Protein AF-A0A4Q2Y8M7-F1 (afdb_monomer)

Structure (mmCIF, N/CA/C/O backbone):
data_AF-A0A4Q2Y8M7-F1
#
_entry.id   AF-A0A4Q2Y8M7-F1
#
loop_
_atom_site.group_PDB
_atom_site.id
_atom_site.type_symbol
_atom_site.label_atom_id
_atom_site.label_alt_id
_atom_site.label_comp_id
_atom_site.label_asym_id
_atom_site.label_entity_id
_atom_site.label_seq_id
_atom_site.pdbx_PDB_ins_code
_atom_site.Cartn_x
_atom_site.Cartn_y
_atom_site.Cartn_z
_atom_site.occupancy
_atom_site.B_iso_or_equiv
_atom_site.auth_seq_id
_atom_site.auth_comp_id
_atom_site.auth_asym_id
_atom_site.auth_atom_id
_atom_site.pdbx_PDB_model_num
ATOM 1 N N . MET A 1 1 ? -56.305 16.462 -6.397 1.00 37.16 1 MET A N 1
ATOM 2 C CA . MET A 1 1 ? -55.083 15.630 -6.354 1.00 37.16 1 MET A CA 1
ATOM 3 C C . MET A 1 1 ? -54.212 16.002 -7.542 1.00 37.16 1 MET A C 1
ATOM 5 O O . MET A 1 1 ? -54.667 15.846 -8.665 1.00 37.16 1 MET A O 1
ATOM 9 N N . LYS A 1 2 ? -53.028 16.576 -7.307 1.00 22.77 2 LYS A N 1
ATOM 10 C CA . LYS A 1 2 ? -52.025 16.856 -8.349 1.00 22.77 2 LYS A CA 1
ATOM 11 C C . LYS A 1 2 ? -50.951 15.761 -8.276 1.00 22.77 2 LYS A C 1
ATOM 13 O O . LYS A 1 2 ? -50.558 15.439 -7.155 1.00 22.77 2 LYS A O 1
ATOM 18 N N . PRO A 1 3 ? -50.496 15.181 -9.398 1.00 27.05 3 PRO A N 1
ATOM 19 C CA . PRO A 1 3 ? -49.432 14.188 -9.365 1.00 27.05 3 PRO A CA 1
ATOM 20 C C . PRO A 1 3 ? -48.106 14.879 -9.025 1.00 27.05 3 PRO A C 1
ATOM 22 O O . PRO A 1 3 ? -47.757 15.898 -9.621 1.00 27.05 3 PRO A O 1
ATOM 25 N N . ILE A 1 4 ? -47.395 14.339 -8.036 1.00 26.88 4 ILE A N 1
ATOM 26 C CA . ILE A 1 4 ? -46.031 14.742 -7.692 1.00 26.88 4 ILE A CA 1
ATOM 27 C C . ILE A 1 4 ? -45.097 13.981 -8.629 1.00 26.88 4 ILE A C 1
ATOM 29 O O . ILE A 1 4 ? -45.030 12.755 -8.599 1.00 26.88 4 ILE A O 1
ATOM 33 N N . LEU A 1 5 ? -44.413 14.730 -9.489 1.00 22.95 5 LEU A N 1
ATOM 34 C CA . LEU A 1 5 ? -43.360 14.240 -10.364 1.00 22.95 5 LEU A CA 1
ATOM 35 C C . LEU A 1 5 ? -42.089 14.062 -9.518 1.00 22.95 5 LEU A C 1
ATOM 37 O O . LEU A 1 5 ? -41.518 15.045 -9.049 1.00 22.95 5 LEU A O 1
ATOM 41 N N . VAL A 1 6 ? -41.665 12.818 -9.292 1.00 26.36 6 VAL A N 1
ATOM 42 C CA . VAL A 1 6 ? -40.373 12.512 -8.664 1.00 26.36 6 VAL A CA 1
ATOM 43 C C . VAL A 1 6 ? -39.315 12.524 -9.762 1.00 26.36 6 VAL A C 1
ATOM 45 O O . VAL A 1 6 ? -39.259 11.622 -10.594 1.00 26.36 6 VAL A O 1
ATOM 48 N N . LEU A 1 7 ? -38.501 13.577 -9.784 1.00 24.00 7 LEU A N 1
ATOM 49 C CA . LEU A 1 7 ? -37.336 13.676 -10.652 1.00 24.00 7 LEU A CA 1
ATOM 50 C C . LEU A 1 7 ? -36.191 12.887 -9.994 1.00 24.00 7 LEU A C 1
ATOM 52 O O . LEU A 1 7 ? -35.558 13.366 -9.055 1.00 24.00 7 LEU A O 1
ATOM 56 N N . LEU A 1 8 ? -35.946 11.660 -10.457 1.00 25.59 8 LEU A N 1
ATOM 57 C CA . LEU A 1 8 ? -34.704 10.943 -10.167 1.00 25.59 8 LEU A CA 1
ATOM 58 C C . LEU A 1 8 ? -33.575 11.648 -10.929 1.00 25.59 8 LEU A C 1
ATOM 60 O O . LEU A 1 8 ? -33.392 11.419 -12.124 1.00 25.59 8 LEU A O 1
ATOM 64 N N . LEU A 1 9 ? -32.825 12.522 -10.251 1.00 27.59 9 LEU A N 1
ATOM 65 C CA . LEU A 1 9 ? -31.502 12.901 -10.738 1.00 27.59 9 LEU A CA 1
ATOM 66 C C . LEU A 1 9 ? -30.615 11.661 -10.633 1.00 27.59 9 LEU A C 1
ATOM 68 O O . LEU A 1 9 ? -30.190 11.273 -9.546 1.00 27.59 9 LEU A O 1
ATOM 72 N N . ALA A 1 10 ? -30.337 11.039 -11.775 1.00 27.08 10 ALA A N 1
ATOM 73 C CA . ALA A 1 10 ? -29.180 10.177 -11.908 1.00 27.08 10 ALA A CA 1
ATOM 74 C C . ALA A 1 10 ? -27.940 11.042 -11.638 1.00 27.08 10 ALA A C 1
ATOM 76 O O . ALA A 1 10 ? -27.518 11.822 -12.492 1.00 27.08 10 ALA A O 1
ATOM 77 N N . CYS A 1 11 ? -27.381 10.944 -10.431 1.00 27.36 11 CYS A N 1
ATOM 78 C CA . CYS A 1 11 ? -26.018 11.385 -10.173 1.00 27.36 11 CYS A CA 1
ATOM 79 C C . CYS A 1 11 ? -25.101 10.508 -11.025 1.00 27.36 11 CYS A C 1
ATOM 81 O O . CYS A 1 11 ? -24.726 9.408 -10.622 1.00 27.36 11 CYS A O 1
ATOM 83 N N . ALA A 1 12 ? -24.765 10.979 -12.223 1.00 27.05 12 ALA A N 1
ATOM 84 C CA . ALA A 1 12 ? -23.593 10.494 -12.918 1.00 27.05 12 ALA A CA 1
ATOM 85 C C . ALA A 1 12 ? -22.392 10.861 -12.039 1.00 27.05 12 ALA A C 1
ATOM 87 O O . ALA A 1 12 ? -22.006 12.027 -11.949 1.00 27.05 12 ALA A O 1
ATOM 88 N N . LEU A 1 13 ? -21.851 9.868 -11.332 1.00 29.98 13 LEU A N 1
ATOM 89 C CA . LEU A 1 13 ? -20.510 9.942 -10.774 1.00 29.98 13 LEU A CA 1
ATOM 90 C C . LEU A 1 13 ? -19.573 10.159 -11.962 1.00 29.98 13 LEU A C 1
ATOM 92 O O . LEU A 1 13 ? -19.244 9.222 -12.685 1.00 29.98 13 LEU A O 1
ATOM 96 N N . VAL A 1 14 ? -19.186 11.410 -12.197 1.00 28.88 14 VAL A N 1
ATOM 97 C CA . VAL A 1 14 ? -18.011 11.710 -13.008 1.00 28.88 14 VAL A CA 1
ATOM 98 C C . VAL A 1 14 ? -16.834 11.227 -12.170 1.00 28.88 14 VAL A C 1
ATOM 100 O O . VAL A 1 14 ? -16.331 11.946 -11.311 1.00 28.88 14 VAL A O 1
ATOM 103 N N . SER A 1 15 ? -16.447 9.963 -12.346 1.00 34.97 15 SER A N 1
ATOM 104 C CA . SER A 1 15 ? -15.113 9.528 -11.954 1.00 34.97 15 SER A CA 1
ATOM 105 C C . SER A 1 15 ? -14.146 10.430 -12.708 1.00 34.97 15 SER A C 1
ATOM 107 O O . SER A 1 15 ? -14.235 10.499 -13.937 1.00 34.97 15 SER A O 1
ATOM 109 N N . ALA A 1 16 ? -13.272 11.143 -11.998 1.00 37.03 16 ALA A N 1
ATOM 110 C CA . ALA A 1 16 ? -12.129 11.779 -12.629 1.00 37.03 16 ALA A CA 1
ATOM 111 C C . ALA A 1 16 ? -11.428 10.691 -13.452 1.00 37.03 16 ALA A C 1
ATOM 113 O O . ALA A 1 16 ? -10.958 9.696 -12.902 1.00 37.03 16 ALA A O 1
ATOM 114 N N . GLN A 1 17 ? -11.500 10.798 -14.778 1.00 38.16 17 GLN A N 1
ATOM 115 C CA . GLN A 1 17 ? -10.760 9.901 -15.646 1.00 38.16 17 GLN A CA 1
ATOM 116 C C . GLN A 1 17 ? -9.298 10.286 -15.466 1.00 38.16 17 GLN A C 1
ATOM 118 O O . GLN A 1 17 ? -8.895 11.371 -15.878 1.00 38.16 17 GLN A O 1
ATOM 123 N N . ASN A 1 18 ? -8.552 9.427 -14.773 1.00 49.09 18 ASN A N 1
ATOM 124 C CA . ASN A 1 18 ? -7.099 9.492 -14.729 1.00 49.09 18 ASN A CA 1
ATOM 125 C C . ASN A 1 18 ? -6.566 9.571 -16.161 1.00 49.09 18 ASN A C 1
ATOM 127 O O . ASN A 1 18 ? -7.125 8.919 -17.048 1.00 49.09 18 ASN A O 1
ATOM 131 N N . ASP A 1 19 ? -5.500 10.342 -16.361 1.00 45.09 19 ASP A N 1
ATOM 132 C CA . ASP A 1 19 ? -4.769 10.384 -17.624 1.00 45.09 19 ASP A CA 1
ATOM 133 C C . ASP A 1 19 ? -4.429 8.943 -18.070 1.00 45.09 19 ASP A C 1
ATOM 135 O O . ASP A 1 19 ? -3.697 8.247 -17.354 1.00 45.09 19 ASP A O 1
ATOM 139 N N . PRO A 1 20 ? -5.011 8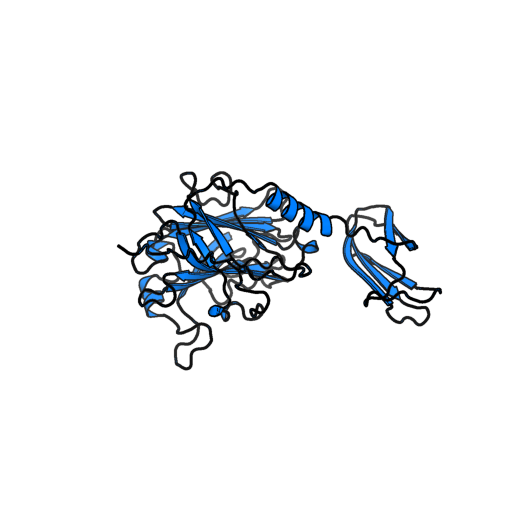.450 -19.183 1.00 46.03 20 PRO A N 1
ATOM 140 C CA . PRO A 1 20 ? -4.826 7.073 -19.632 1.00 46.03 20 PRO A CA 1
ATOM 141 C C . PRO A 1 20 ? -3.382 6.773 -20.047 1.00 46.03 20 PRO A C 1
ATOM 143 O O . PRO A 1 20 ? -3.021 5.598 -20.094 1.00 46.03 20 PRO A O 1
ATOM 146 N N . ASP A 1 21 ? -2.575 7.810 -20.287 1.00 47.38 21 ASP A N 1
ATOM 147 C CA . ASP A 1 21 ? -1.176 7.703 -20.701 1.00 47.38 21 ASP A CA 1
ATOM 148 C C . ASP A 1 21 ? -0.202 7.838 -19.514 1.00 47.38 21 ASP A C 1
ATOM 150 O O . ASP A 1 21 ? 1.017 7.749 -19.677 1.00 47.38 21 ASP A O 1
ATOM 154 N N . SER A 1 22 ? -0.715 8.025 -18.291 1.00 53.78 22 SER A N 1
ATOM 155 C CA . SER A 1 22 ? 0.118 8.122 -17.094 1.00 53.78 22 SER A CA 1
ATOM 156 C C . SER A 1 22 ? 0.768 6.768 -16.763 1.00 53.78 22 SER A C 1
ATOM 158 O O . SER A 1 22 ? 0.056 5.777 -16.575 1.00 53.78 22 SER A O 1
ATOM 160 N N . PRO A 1 23 ? 2.104 6.700 -16.606 1.00 61.81 2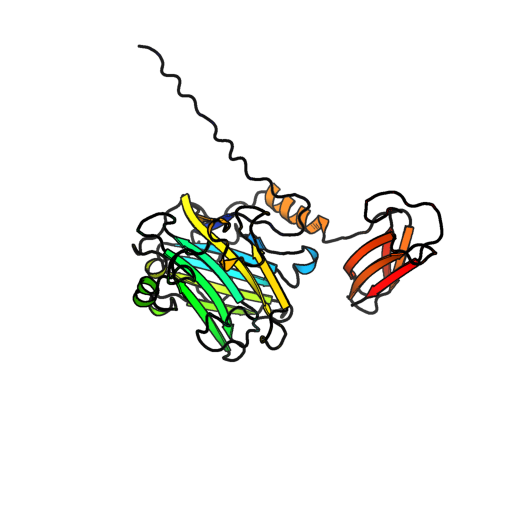3 PRO A N 1
ATOM 161 C CA . PRO A 1 23 ? 2.797 5.442 -16.318 1.00 61.81 23 PRO A CA 1
ATOM 162 C C . PRO A 1 23 ? 2.560 4.927 -14.886 1.00 61.81 23 PRO A C 1
ATOM 164 O O . PRO A 1 23 ? 2.885 3.784 -14.576 1.00 61.81 23 PRO A O 1
ATOM 167 N N . THR A 1 24 ? 1.963 5.728 -13.997 1.00 71.81 24 THR A N 1
ATOM 168 C CA . THR A 1 24 ? 1.662 5.324 -12.615 1.00 71.81 24 THR A CA 1
ATOM 169 C C . THR A 1 24 ? 0.225 4.811 -12.464 1.00 71.81 24 THR A C 1
ATOM 171 O O . THR A 1 24 ? -0.697 5.241 -13.153 1.00 71.81 24 THR A O 1
ATOM 174 N N . SER A 1 25 ? 0.017 3.892 -11.521 1.00 75.25 25 SER A N 1
ATOM 175 C CA . SER A 1 25 ? -1.260 3.216 -11.256 1.00 75.25 25 SER A CA 1
ATOM 1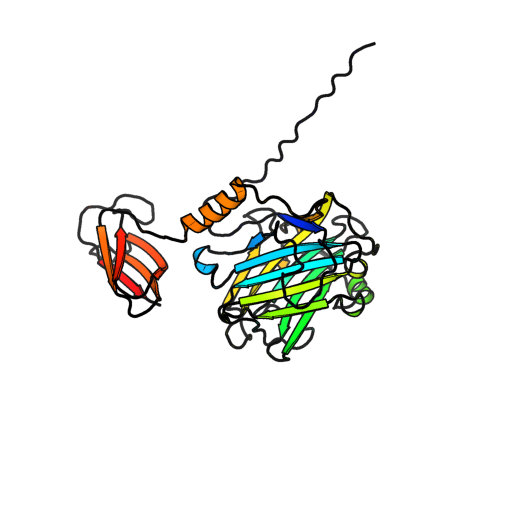76 C C . SER A 1 25 ? -2.452 4.142 -10.948 1.00 75.25 25 SER A C 1
ATOM 178 O O . SER A 1 25 ? -3.588 3.775 -11.256 1.00 75.25 25 SER A O 1
ATOM 180 N N . ASN A 1 26 ? -2.214 5.333 -10.379 1.00 81.56 26 ASN A N 1
ATOM 181 C CA . ASN A 1 26 ? -3.221 6.371 -10.087 1.00 81.56 26 ASN A CA 1
ATOM 182 C C . ASN A 1 26 ? -4.500 5.849 -9.403 1.00 81.56 26 ASN A C 1
ATOM 184 O O . ASN A 1 26 ? -5.615 6.256 -9.742 1.00 81.56 26 ASN A O 1
ATOM 188 N N . ASN A 1 27 ? -4.375 4.936 -8.442 1.00 85.44 27 ASN A N 1
ATOM 189 C CA . ASN A 1 27 ? -5.541 4.471 -7.702 1.00 85.44 27 ASN A CA 1
ATOM 190 C C . ASN A 1 27 ? -6.081 5.621 -6.840 1.00 85.44 27 ASN A C 1
ATOM 192 O O . ASN A 1 27 ? -5.306 6.428 -6.334 1.00 85.44 27 ASN A O 1
ATOM 196 N N . ALA A 1 28 ? -7.400 5.688 -6.656 1.00 88.56 28 ALA A N 1
ATOM 197 C CA . ALA A 1 28 ? -8.059 6.708 -5.825 1.00 88.56 28 ALA A CA 1
ATOM 198 C C . ALA A 1 28 ? -8.975 6.121 -4.747 1.00 88.56 28 ALA A C 1
ATOM 200 O O . ALA A 1 28 ? -9.372 6.804 -3.794 1.00 88.56 28 ALA A O 1
ATOM 201 N N . GLU A 1 29 ? -9.322 4.849 -4.911 1.00 92.19 29 GLU A N 1
ATOM 202 C CA . GLU A 1 29 ? -10.203 4.119 -4.029 1.00 92.19 29 GLU A CA 1
ATOM 203 C C . GLU A 1 29 ? -9.800 2.646 -3.970 1.00 92.19 29 GLU A C 1
ATOM 205 O O . GLU A 1 29 ? -9.496 2.034 -4.994 1.00 92.19 29 GLU A O 1
ATOM 210 N N . ILE A 1 30 ? -9.863 2.074 -2.770 1.00 94.25 30 ILE A N 1
ATOM 211 C CA . ILE A 1 30 ? -9.719 0.641 -2.520 1.00 94.25 30 ILE A CA 1
ATOM 212 C C . ILE A 1 30 ? -10.979 0.104 -1.832 1.00 94.25 30 ILE A C 1
ATOM 214 O O . ILE A 1 30 ? -11.558 0.752 -0.959 1.00 94.25 30 ILE A O 1
ATOM 218 N N . GLN A 1 31 ? -11.415 -1.091 -2.219 1.00 95.50 31 GLN A N 1
ATOM 219 C CA . GLN A 1 31 ? -12.510 -1.788 -1.546 1.00 95.50 31 GLN A CA 1
ATOM 220 C C . GLN A 1 31 ? -11.969 -2.581 -0.353 1.00 95.50 31 GLN A C 1
ATOM 222 O O . GLN A 1 31 ? -10.944 -3.250 -0.458 1.00 95.50 31 GLN A O 1
ATOM 227 N N . VAL A 1 32 ? -12.678 -2.519 0.772 1.00 98.31 32 VAL A N 1
ATOM 228 C CA . VAL A 1 32 ? -12.414 -3.312 1.975 1.00 98.31 32 VAL A CA 1
ATOM 229 C C . VAL A 1 32 ? -13.452 -4.425 2.028 1.00 98.31 32 VAL A C 1
ATOM 231 O O . VAL A 1 32 ? -14.626 -4.175 2.310 1.00 98.31 32 VAL A O 1
ATOM 234 N N . LEU A 1 33 ? -13.049 -5.649 1.702 1.00 97.56 33 LEU A N 1
ATOM 235 C CA . LEU A 1 33 ? -13.968 -6.780 1.543 1.00 97.56 33 LEU A CA 1
ATOM 236 C C . LEU A 1 33 ? -14.316 -7.435 2.887 1.00 97.56 33 LEU A C 1
ATOM 238 O O . LEU A 1 33 ? -13.490 -7.440 3.792 1.00 97.56 33 LEU A O 1
ATOM 242 N N . PRO A 1 34 ? -15.519 -7.994 3.080 1.00 98.31 34 PRO A N 1
ATOM 243 C CA . PRO A 1 34 ? -15.782 -8.787 4.276 1.00 98.31 34 PRO A CA 1
ATOM 244 C C . PRO A 1 34 ? -14.861 -10.014 4.296 1.00 98.31 34 PRO A C 1
ATOM 246 O O . PRO A 1 34 ? -14.770 -10.726 3.296 1.00 98.31 34 PRO A O 1
ATOM 249 N N . ALA A 1 35 ? -14.203 -10.277 5.426 1.00 97.88 35 ALA A N 1
ATOM 250 C CA . ALA A 1 35 ? -13.356 -11.457 5.569 1.00 97.88 35 ALA A CA 1
ATOM 251 C C . ALA A 1 35 ? -14.184 -12.739 5.322 1.00 97.88 35 ALA A C 1
ATOM 253 O O . ALA A 1 35 ? -15.254 -12.896 5.925 1.00 97.88 35 ALA A O 1
ATOM 254 N N . PRO A 1 36 ? -13.722 -13.674 4.468 1.00 95.00 36 PRO A N 1
ATOM 255 C CA . PRO A 1 36 ? -14.487 -14.877 4.123 1.00 95.00 36 PRO A CA 1
ATOM 256 C C . PRO A 1 36 ? -14.566 -15.882 5.285 1.00 95.00 36 PRO A C 1
ATOM 258 O O . PRO A 1 36 ? -15.397 -16.792 5.275 1.00 95.00 36 PRO A O 1
ATOM 261 N N . GLY A 1 37 ? -13.715 -15.714 6.299 1.00 96.56 37 GLY A N 1
ATOM 262 C CA . GLY A 1 37 ? -13.630 -16.553 7.484 1.00 96.56 37 GLY A CA 1
ATOM 263 C C . GLY A 1 37 ? -12.672 -15.968 8.520 1.00 96.56 37 GLY A C 1
ATOM 264 O O . GLY A 1 37 ? -12.428 -14.764 8.559 1.00 96.56 37 GLY A O 1
ATOM 265 N N . ALA A 1 38 ? -12.141 -16.828 9.390 1.00 96.75 38 ALA A N 1
ATOM 266 C CA . ALA A 1 38 ? -11.104 -16.421 10.330 1.00 96.75 38 ALA A CA 1
ATOM 267 C C . ALA A 1 38 ? -9.794 -16.146 9.582 1.00 96.75 38 ALA A C 1
ATOM 269 O O . ALA A 1 38 ? -9.316 -17.027 8.876 1.00 96.75 38 ALA A O 1
ATOM 270 N N . VAL A 1 39 ? -9.227 -14.959 9.798 1.00 97.69 39 VAL A N 1
ATOM 271 C CA . VAL A 1 39 ? -7.946 -14.547 9.214 1.00 97.69 39 VAL A CA 1
ATOM 272 C C . VAL A 1 39 ? -6.817 -14.775 10.219 1.00 97.69 39 VAL A C 1
ATOM 274 O O . VAL A 1 39 ? -6.928 -14.383 11.392 1.00 97.69 39 VAL A O 1
ATOM 277 N N . ILE A 1 40 ? -5.740 -15.412 9.777 1.00 98.00 40 ILE A N 1
ATOM 278 C CA . ILE A 1 40 ? -4.551 -15.733 10.560 1.00 98.00 40 ILE A CA 1
ATOM 279 C C . ILE A 1 40 ? -3.410 -14.845 10.077 1.00 98.00 40 ILE A C 1
ATOM 281 O O . ILE A 1 40 ? -2.930 -15.012 8.974 1.00 98.00 40 ILE A O 1
ATOM 285 N N . ILE A 1 41 ? -2.922 -13.961 10.952 1.00 98.62 41 ILE A N 1
ATOM 286 C CA . ILE A 1 41 ? -1.807 -13.063 10.623 1.00 98.62 41 ILE A CA 1
ATOM 287 C C . ILE A 1 41 ? -0.487 -13.838 10.639 1.00 98.62 41 ILE A C 1
ATOM 289 O O . ILE A 1 41 ? 0.171 -13.917 11.683 1.00 98.62 41 ILE A O 1
ATOM 293 N N . ASP A 1 42 ? -0.140 -14.444 9.509 1.00 98.19 42 ASP A N 1
ATOM 294 C CA . ASP A 1 42 ? 1.076 -15.234 9.296 1.00 98.19 42 ASP A CA 1
ATOM 295 C C . ASP A 1 42 ? 1.842 -14.858 8.013 1.00 98.19 42 ASP A C 1
ATOM 297 O O . ASP A 1 42 ? 2.878 -15.459 7.711 1.00 98.19 42 ASP A O 1
ATOM 301 N N . GLY A 1 43 ? 1.386 -13.821 7.305 1.00 96.56 43 GLY A N 1
ATOM 302 C CA . GLY A 1 43 ? 1.992 -13.332 6.074 1.00 96.56 43 GLY A CA 1
ATOM 303 C C . GLY A 1 43 ? 1.566 -14.125 4.841 1.00 96.56 43 GLY A C 1
ATOM 304 O O . GLY A 1 43 ? 2.221 -14.015 3.808 1.00 96.56 43 GLY A O 1
ATOM 305 N N . LYS A 1 44 ? 0.514 -14.943 4.915 1.00 95.12 44 LYS A N 1
ATOM 306 C CA . LYS A 1 44 ? -0.017 -15.680 3.762 1.00 95.12 44 LYS A CA 1
ATOM 307 C C . LYS A 1 44 ? -1.346 -15.096 3.315 1.00 95.12 44 LYS A C 1
ATOM 309 O O . LYS A 1 44 ? -2.022 -14.382 4.034 1.00 95.12 44 LYS A O 1
ATOM 314 N N . GLU A 1 45 ? -1.709 -15.428 2.085 1.00 91.69 45 GLU A N 1
ATOM 315 C CA . GLU A 1 45 ? -2.933 -14.946 1.439 1.00 91.69 45 GLU A CA 1
ATOM 316 C C . GLU A 1 45 ? -4.013 -16.033 1.306 1.00 91.69 45 GLU A C 1
ATOM 318 O O . GLU A 1 45 ? -5.055 -15.815 0.702 1.00 91.69 45 GLU A O 1
ATOM 323 N N . SER A 1 46 ? -3.784 -17.237 1.843 1.00 92.12 46 SER A N 1
ATOM 324 C CA . SER A 1 46 ? -4.656 -18.402 1.606 1.00 92.12 46 SER A CA 1
ATOM 325 C C . SER A 1 46 ? -6.068 -18.283 2.191 1.00 92.12 46 SER A C 1
ATOM 327 O O . SER A 1 46 ? -6.976 -18.991 1.762 1.00 92.12 46 SER A O 1
ATOM 329 N N . ASP A 1 47 ? -6.244 -17.430 3.192 1.00 95.25 47 ASP A N 1
ATOM 330 C CA . ASP A 1 47 ? -7.504 -17.100 3.862 1.00 95.25 47 ASP A CA 1
ATOM 331 C C . ASP A 1 47 ? -8.075 -15.743 3.411 1.00 95.25 47 ASP A C 1
ATOM 333 O O . ASP A 1 47 ? -9.092 -15.286 3.944 1.00 95.25 47 ASP A O 1
ATOM 337 N N . TRP A 1 48 ? -7.457 -15.121 2.402 1.00 95.06 48 TRP A N 1
ATOM 338 C CA . TRP A 1 48 ? -7.880 -13.847 1.843 1.00 95.06 48 TRP A CA 1
ATOM 339 C C . TRP A 1 48 ? -8.860 -14.004 0.688 1.00 95.06 48 TRP A C 1
ATOM 341 O O . TRP A 1 48 ? -8.768 -14.895 -0.155 1.00 95.06 48 TRP A O 1
ATOM 351 N N . ASP A 1 49 ? -9.776 -13.047 0.612 1.00 89.50 49 ASP A N 1
ATOM 352 C CA . ASP A 1 49 ? -10.527 -12.765 -0.598 1.00 89.50 49 ASP A CA 1
ATOM 353 C C . ASP A 1 49 ? -9.776 -11.712 -1.425 1.00 89.50 49 ASP A C 1
ATOM 355 O O . ASP A 1 49 ? -9.775 -10.525 -1.101 1.00 89.50 49 ASP A O 1
ATOM 359 N N . LEU A 1 50 ? -9.130 -12.159 -2.503 1.00 87.88 50 LEU A N 1
ATOM 360 C CA . LEU A 1 50 ? -8.332 -11.312 -3.399 1.00 87.88 50 LEU A CA 1
ATOM 361 C C . LEU A 1 50 ? -9.145 -10.755 -4.580 1.00 87.88 50 LEU A C 1
ATOM 363 O O . LEU A 1 50 ? -8.589 -10.296 -5.576 1.00 87.88 50 LEU A O 1
ATOM 367 N N . SER A 1 51 ? -10.479 -10.810 -4.510 1.00 83.00 51 SER A N 1
ATOM 368 C CA . SER A 1 51 ? -11.348 -10.343 -5.598 1.00 83.00 51 SER A CA 1
ATOM 369 C C . SER A 1 51 ? -11.363 -8.824 -5.798 1.00 83.00 51 SER A C 1
ATOM 371 O O . SER A 1 51 ? -11.844 -8.344 -6.827 1.00 83.00 51 SER A O 1
ATOM 373 N N . ALA A 1 52 ? -10.821 -8.061 -4.848 1.00 83.38 52 ALA A N 1
ATOM 374 C CA . ALA A 1 52 ? -10.581 -6.635 -4.991 1.00 83.38 52 ALA A CA 1
ATOM 375 C C . ALA A 1 52 ? -9.304 -6.219 -4.269 1.00 83.38 52 ALA A C 1
ATOM 377 O O . ALA A 1 52 ? -9.039 -6.629 -3.145 1.00 83.38 52 ALA A O 1
ATOM 378 N N . GLY A 1 53 ? -8.560 -5.331 -4.907 1.00 88.06 53 GLY A N 1
ATOM 379 C CA . GLY A 1 53 ? -7.337 -4.748 -4.390 1.00 88.06 53 GLY A CA 1
ATOM 380 C C . GLY A 1 53 ? -6.872 -3.658 -5.341 1.00 88.06 53 GLY A C 1
ATOM 381 O O . GLY A 1 53 ? -7.464 -3.455 -6.407 1.00 88.06 53 GLY A O 1
ATOM 382 N N . ILE A 1 54 ? -5.819 -2.955 -4.952 1.00 88.44 54 ILE A N 1
ATOM 383 C CA . ILE A 1 54 ? -5.138 -2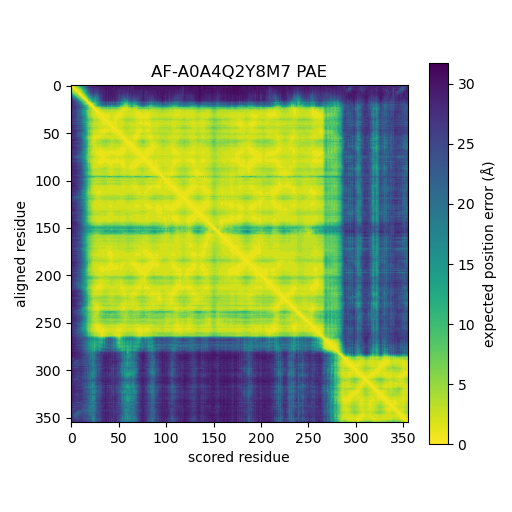.012 -5.835 1.00 88.44 54 ILE A CA 1
ATOM 384 C C . ILE A 1 54 ? -3.724 -2.506 -6.089 1.00 88.44 54 ILE A C 1
ATOM 386 O O . ILE A 1 54 ? -3.027 -2.946 -5.172 1.00 88.44 54 ILE A O 1
ATOM 390 N N . TRP A 1 55 ? -3.304 -2.419 -7.344 1.00 86.81 55 TRP A N 1
ATOM 391 C CA . TRP A 1 55 ? -1.921 -2.643 -7.721 1.00 86.81 55 TRP A CA 1
ATOM 392 C C . TRP A 1 55 ? -1.242 -1.296 -7.913 1.00 86.81 55 TRP A C 1
ATOM 394 O O . TRP A 1 55 ? -1.671 -0.499 -8.750 1.00 86.81 55 TRP A O 1
ATOM 404 N N . SER A 1 56 ? -0.216 -1.044 -7.111 1.00 89.00 56 SER A N 1
ATOM 405 C CA . SER A 1 56 ? 0.485 0.228 -7.038 1.00 89.00 56 SER A CA 1
ATOM 406 C C . SER A 1 56 ? 1.870 0.132 -7.661 1.00 89.00 56 SER A C 1
ATOM 408 O O . SER A 1 56 ? 2.667 -0.729 -7.282 1.00 89.00 56 SER A O 1
ATOM 410 N N . TYR A 1 57 ? 2.156 1.033 -8.599 1.00 84.50 57 TYR A N 1
ATOM 411 C CA . TYR A 1 57 ? 3.445 1.155 -9.281 1.00 84.50 57 TYR A CA 1
ATOM 412 C C . TYR A 1 57 ? 3.642 2.580 -9.823 1.00 84.50 57 TYR A C 1
ATOM 414 O O . TYR A 1 57 ? 2.681 3.290 -10.142 1.00 84.50 57 TYR A O 1
ATOM 422 N N . ASN A 1 58 ? 4.900 3.013 -9.920 1.00 76.19 58 ASN A N 1
ATOM 423 C CA . ASN A 1 58 ? 5.259 4.277 -10.578 1.00 76.19 58 ASN A CA 1
ATOM 424 C C . ASN A 1 58 ? 5.445 4.110 -12.088 1.00 76.19 58 ASN A C 1
ATOM 426 O O . ASN A 1 58 ? 5.199 5.050 -12.836 1.00 76.19 58 ASN A O 1
ATOM 430 N N . ASP A 1 59 ? 5.906 2.927 -12.489 1.00 71.56 59 ASP A N 1
ATOM 431 C CA . ASP A 1 59 ? 6.264 2.577 -13.854 1.00 71.56 59 ASP A CA 1
ATOM 432 C C . ASP A 1 59 ? 5.920 1.091 -14.083 1.00 71.56 59 ASP A C 1
ATOM 434 O O . ASP A 1 59 ? 6.312 0.251 -13.260 1.00 71.56 59 ASP A O 1
ATOM 438 N N . PRO A 1 60 ? 5.193 0.730 -15.156 1.00 67.12 60 PRO A N 1
ATOM 439 C CA . PRO A 1 60 ? 4.818 -0.650 -15.442 1.00 67.12 60 PRO A CA 1
ATOM 440 C C . PRO A 1 60 ? 6.023 -1.569 -15.690 1.00 67.12 60 PRO A C 1
ATOM 442 O O . PRO A 1 60 ? 5.941 -2.767 -15.424 1.00 67.12 60 PRO A O 1
ATOM 445 N N . THR A 1 61 ? 7.152 -1.039 -16.166 1.00 67.25 61 THR A N 1
ATOM 446 C CA . THR A 1 61 ? 8.385 -1.812 -16.405 1.00 67.25 61 THR A CA 1
ATOM 447 C C . THR A 1 61 ? 9.014 -2.308 -15.109 1.00 67.25 61 THR A C 1
ATOM 449 O O . THR A 1 61 ? 9.645 -3.366 -15.067 1.00 67.25 61 THR A O 1
ATOM 452 N N . LEU A 1 62 ? 8.781 -1.580 -14.017 1.00 77.69 62 LEU A N 1
ATOM 453 C CA . LEU A 1 62 ? 9.337 -1.880 -12.710 1.00 77.69 62 LEU A CA 1
ATOM 454 C C . LEU A 1 62 ? 8.471 -2.846 -11.914 1.00 77.69 62 LEU A C 1
ATOM 456 O O . LEU A 1 62 ? 8.882 -3.256 -10.838 1.00 77.69 62 LEU A O 1
ATOM 460 N N . VAL A 1 63 ? 7.300 -3.266 -12.396 1.00 77.50 63 VAL A N 1
ATOM 461 C CA . VAL A 1 63 ? 6.328 -3.963 -11.540 1.00 77.50 63 VAL A CA 1
ATOM 462 C C . VAL A 1 63 ? 6.804 -5.303 -10.978 1.00 77.50 63 VAL A C 1
ATOM 464 O O . VAL A 1 63 ? 6.323 -5.734 -9.935 1.00 77.50 63 VAL A O 1
ATOM 467 N N . LYS A 1 64 ? 7.772 -5.952 -11.633 1.00 80.56 64 LYS A N 1
ATOM 468 C CA . LYS A 1 64 ? 8.408 -7.181 -11.130 1.00 80.56 64 LYS A CA 1
ATOM 469 C C . LYS A 1 64 ? 9.470 -6.928 -10.050 1.00 80.56 64 LYS A C 1
ATOM 471 O O . LYS A 1 64 ? 9.917 -7.884 -9.430 1.00 80.56 64 LYS A O 1
ATOM 476 N N . LYS A 1 65 ? 9.890 -5.675 -9.854 1.00 86.00 65 LYS A N 1
ATOM 477 C CA . LYS A 1 65 ? 10.955 -5.254 -8.926 1.00 86.00 65 LYS A CA 1
ATOM 478 C C . LYS A 1 65 ? 10.454 -4.280 -7.850 1.00 86.00 65 LYS A C 1
ATOM 480 O O . LYS A 1 65 ? 10.952 -4.307 -6.738 1.00 86.00 65 LYS A O 1
ATOM 485 N N . HIS A 1 66 ? 9.501 -3.414 -8.184 1.00 88.56 66 HIS A N 1
ATOM 486 C CA . HIS A 1 66 ? 9.011 -2.319 -7.350 1.00 88.56 66 HIS A CA 1
ATOM 487 C C . HIS A 1 66 ? 7.510 -2.107 -7.573 1.00 88.56 66 HIS A C 1
ATOM 489 O O . HIS A 1 66 ? 7.071 -1.130 -8.186 1.00 88.56 66 HIS A O 1
ATOM 495 N N . SER A 1 67 ? 6.701 -3.050 -7.092 1.00 91.19 67 SER A N 1
ATOM 496 C CA . SER A 1 67 ? 5.252 -2.857 -7.013 1.00 91.19 67 SER A CA 1
ATOM 497 C C . SER A 1 67 ? 4.670 -3.423 -5.732 1.00 91.19 67 SER A C 1
ATOM 499 O O . SER A 1 67 ? 5.266 -4.283 -5.082 1.00 91.19 67 SER A O 1
ATOM 501 N N . LEU A 1 68 ? 3.488 -2.918 -5.386 1.00 95.50 68 LEU A N 1
ATOM 502 C CA . LEU A 1 68 ? 2.743 -3.331 -4.210 1.00 95.50 68 LEU A CA 1
ATOM 503 C C . LEU A 1 68 ? 1.312 -3.703 -4.594 1.00 95.50 68 LEU A C 1
ATOM 505 O O . LEU A 1 68 ? 0.560 -2.871 -5.099 1.00 95.50 68 LEU A O 1
ATOM 509 N N . TRP A 1 69 ? 0.919 -4.939 -4.313 1.00 93.75 69 TRP A N 1
ATOM 510 C CA . TRP A 1 69 ? -0.478 -5.363 -4.323 1.00 93.75 69 TRP A CA 1
ATOM 511 C C . TRP A 1 69 ? -1.096 -5.180 -2.946 1.00 93.75 69 TRP A C 1
ATOM 513 O O . TRP A 1 69 ? -0.753 -5.912 -2.023 1.00 93.75 69 TRP A O 1
ATOM 523 N N . THR A 1 70 ? -2.017 -4.227 -2.809 1.00 97.69 70 THR A N 1
ATOM 524 C CA . THR A 1 70 ? -2.704 -3.970 -1.537 1.00 97.69 70 THR A CA 1
ATOM 525 C C . THR A 1 70 ? -4.126 -4.503 -1.564 1.00 97.69 70 THR A C 1
ATOM 527 O O . THR A 1 70 ? -4.919 -4.129 -2.431 1.00 97.69 70 THR A O 1
ATOM 530 N N . HIS A 1 71 ? -4.460 -5.312 -0.565 1.00 97.50 71 HIS A N 1
ATOM 531 C CA . HIS A 1 71 ? -5.810 -5.798 -0.300 1.00 97.50 71 HIS A CA 1
ATOM 532 C C . HIS A 1 71 ? -6.215 -5.415 1.120 1.00 97.50 71 HIS A C 1
ATOM 534 O O . HIS A 1 71 ? -5.388 -5.386 2.035 1.00 97.50 71 HIS A O 1
ATOM 540 N N . LEU A 1 72 ? -7.503 -5.132 1.305 1.00 98.75 72 LEU A N 1
ATOM 541 C CA . LEU A 1 72 ? -8.077 -4.838 2.610 1.00 98.75 72 LEU A CA 1
ATOM 542 C C . LEU A 1 72 ? -9.286 -5.738 2.839 1.00 98.75 72 LEU A C 1
ATOM 544 O O . LEU A 1 72 ? -10.151 -5.851 1.969 1.00 98.75 72 LEU A O 1
ATOM 548 N N . MET A 1 73 ? -9.377 -6.323 4.031 1.00 98.75 73 MET A N 1
ATOM 549 C CA . MET A 1 73 ? -10.594 -6.989 4.493 1.00 98.75 73 MET A CA 1
ATOM 550 C C . MET A 1 73 ? -11.087 -6.391 5.808 1.00 98.75 73 MET A C 1
ATOM 552 O O . MET A 1 73 ? -10.352 -5.687 6.496 1.00 98.75 73 MET A O 1
ATOM 556 N N . TRP A 1 74 ? -12.329 -6.667 6.184 1.00 98.62 74 TRP A N 1
ATOM 557 C CA . TRP A 1 74 ? -12.889 -6.257 7.465 1.00 98.62 74 TRP A CA 1
ATOM 558 C C . TRP A 1 74 ? -13.784 -7.332 8.072 1.00 98.62 74 TRP A C 1
ATOM 560 O O . TRP A 1 74 ? -14.393 -8.145 7.375 1.00 98.62 74 TRP A O 1
ATOM 570 N N . ASP A 1 75 ? -13.886 -7.302 9.395 1.00 98.00 75 ASP A N 1
ATOM 571 C CA . ASP A 1 75 ? -14.885 -8.039 10.158 1.00 98.00 75 ASP A CA 1
ATOM 572 C C . ASP A 1 75 ? -15.361 -7.206 11.366 1.00 98.00 75 ASP A C 1
ATOM 574 O O . ASP A 1 75 ? -15.087 -6.007 11.492 1.00 98.00 75 ASP A O 1
ATOM 578 N N . ALA A 1 76 ? -16.085 -7.837 12.292 1.00 97.00 76 ALA A N 1
ATOM 579 C CA . ALA A 1 76 ? -16.552 -7.179 13.512 1.00 97.00 76 ALA A CA 1
ATOM 580 C C . ALA A 1 76 ? -15.419 -6.741 14.467 1.00 97.00 76 ALA A C 1
ATOM 582 O O . ALA A 1 76 ? -15.675 -5.967 15.390 1.00 97.00 76 ALA A O 1
ATOM 583 N N . LYS A 1 77 ? -14.187 -7.237 14.292 1.00 97.69 77 LYS A N 1
ATOM 584 C CA . LYS A 1 77 ? -13.038 -6.981 15.171 1.00 97.69 77 LYS A CA 1
ATOM 585 C C . LYS A 1 77 ? -12.131 -5.881 14.632 1.00 97.69 77 LYS A C 1
ATOM 587 O O . LYS A 1 77 ? -11.593 -5.113 15.432 1.00 97.69 77 LYS A O 1
ATOM 592 N N . GLY A 1 78 ? -11.945 -5.797 13.317 1.00 98.44 78 GLY A N 1
ATOM 593 C CA . GLY A 1 78 ? -11.062 -4.791 12.737 1.00 98.44 78 GLY A CA 1
ATOM 594 C C . GLY A 1 78 ? -10.950 -4.828 11.221 1.00 98.44 78 GLY A C 1
ATOM 595 O O . GLY A 1 78 ? -11.782 -5.408 10.523 1.00 98.44 78 GLY A O 1
ATOM 596 N N . ILE A 1 79 ? -9.886 -4.188 10.747 1.00 98.75 79 ILE A N 1
ATOM 597 C CA . ILE A 1 79 ? -9.437 -4.193 9.357 1.00 98.75 79 ILE A CA 1
ATOM 598 C C . ILE A 1 79 ? -8.216 -5.104 9.253 1.00 98.75 79 ILE A C 1
ATOM 600 O O . ILE A 1 79 ? -7.330 -5.073 10.106 1.00 98.75 79 ILE A O 1
ATOM 604 N N . TYR A 1 80 ? -8.160 -5.888 8.192 1.00 98.88 80 TYR A N 1
ATOM 605 C CA . TYR A 1 80 ? -7.007 -6.673 7.786 1.00 98.88 80 TYR A CA 1
ATOM 606 C C . TYR A 1 80 ? -6.346 -5.982 6.604 1.00 98.88 80 TYR A C 1
ATOM 608 O O . TYR A 1 80 ? -7.040 -5.482 5.716 1.00 98.88 80 TYR A O 1
ATOM 616 N N . VAL A 1 81 ? -5.018 -5.978 6.577 1.00 98.88 81 VAL A N 1
ATOM 617 C CA . VAL A 1 81 ? -4.223 -5.380 5.502 1.00 98.88 81 VAL A CA 1
ATOM 618 C C . VAL A 1 81 ? -3.230 -6.400 4.977 1.00 98.88 81 VAL A C 1
ATOM 620 O O . VAL A 1 81 ? -2.479 -6.960 5.767 1.00 98.88 81 VAL A O 1
ATOM 623 N N . LEU A 1 82 ? -3.218 -6.608 3.664 1.00 98.75 82 LEU A N 1
ATOM 624 C CA . LEU A 1 82 ? -2.241 -7.439 2.968 1.00 98.75 82 LEU A CA 1
ATOM 625 C C . LEU A 1 82 ? -1.538 -6.592 1.915 1.00 98.75 82 LEU A C 1
ATOM 627 O O . LEU A 1 82 ? -2.191 -5.912 1.123 1.00 98.75 82 LEU A O 1
ATOM 631 N N . GLY A 1 83 ? -0.212 -6.651 1.912 1.00 98.00 83 GLY A N 1
ATOM 632 C CA . GLY A 1 83 ? 0.662 -6.036 0.927 1.00 98.00 83 GLY A CA 1
ATOM 633 C C . GLY A 1 83 ? 1.597 -7.075 0.318 1.00 98.00 83 GLY A C 1
ATOM 634 O O . GLY A 1 83 ? 2.496 -7.548 1.006 1.00 98.00 83 GLY A O 1
ATOM 635 N N . GLY A 1 84 ? 1.413 -7.409 -0.957 1.00 97.44 84 GLY A N 1
ATOM 636 C CA . GLY A 1 84 ? 2.353 -8.225 -1.728 1.00 97.44 84 GLY A CA 1
ATOM 637 C C . GLY A 1 84 ? 3.399 -7.342 -2.403 1.00 97.44 84 GLY A C 1
ATOM 638 O O . GLY A 1 84 ? 3.071 -6.623 -3.348 1.00 97.44 84 GLY A O 1
ATOM 639 N N . TYR A 1 85 ? 4.634 -7.378 -1.908 1.00 97.00 85 TYR A N 1
ATOM 640 C CA . TYR A 1 85 ? 5.772 -6.622 -2.427 1.00 97.00 85 TYR A CA 1
ATOM 641 C C . TYR A 1 85 ? 6.522 -7.442 -3.468 1.00 97.00 85 TYR A C 1
ATOM 643 O O . TYR A 1 85 ? 7.097 -8.475 -3.135 1.00 97.00 85 TYR A O 1
ATOM 651 N N . ALA A 1 86 ? 6.589 -6.940 -4.701 1.00 93.56 86 ALA A N 1
ATOM 652 C CA . ALA A 1 86 ? 7.656 -7.328 -5.615 1.00 93.56 86 ALA A CA 1
ATOM 653 C C . ALA A 1 86 ? 8.908 -6.540 -5.223 1.00 93.56 86 ALA A C 1
ATOM 655 O O . ALA A 1 86 ? 8.846 -5.309 -5.173 1.00 93.56 86 ALA A O 1
ATOM 656 N N . ASP A 1 87 ? 9.997 -7.236 -4.897 1.00 95.75 87 ASP A N 1
ATOM 657 C CA . ASP A 1 87 ? 11.186 -6.634 -4.287 1.00 95.75 87 ASP A CA 1
ATOM 658 C C . ASP A 1 87 ? 12.457 -7.449 -4.597 1.00 95.75 87 ASP A C 1
ATOM 660 O O . ASP A 1 87 ? 12.506 -8.635 -4.261 1.00 95.75 87 ASP A O 1
ATOM 664 N N . PRO A 1 88 ? 13.500 -6.862 -5.220 1.00 91.12 88 PRO A N 1
ATOM 665 C CA . PRO A 1 88 ? 14.768 -7.549 -5.468 1.00 91.12 88 PRO A CA 1
ATOM 666 C C . PRO A 1 88 ? 15.600 -7.804 -4.199 1.00 91.12 88 PRO A C 1
ATOM 668 O O . PRO A 1 88 ? 16.504 -8.639 -4.220 1.00 91.12 88 PRO A O 1
ATOM 671 N N . SER A 1 89 ? 15.338 -7.086 -3.107 1.00 93.75 89 SER A N 1
ATOM 672 C CA . SER A 1 89 ? 16.040 -7.200 -1.829 1.00 93.75 89 SER A CA 1
ATOM 673 C C . SER A 1 89 ? 15.044 -7.254 -0.667 1.00 93.75 89 SER A C 1
ATOM 675 O O . SER A 1 89 ? 15.033 -6.347 0.158 1.00 93.75 89 SER A O 1
ATOM 677 N N . PRO A 1 90 ? 14.240 -8.327 -0.564 1.00 96.81 90 PRO A N 1
ATOM 678 C CA . PRO A 1 90 ? 13.075 -8.359 0.308 1.00 96.81 90 PRO A CA 1
ATOM 679 C C . PRO A 1 90 ? 13.406 -8.234 1.799 1.00 96.81 90 PRO A C 1
ATOM 681 O O . PRO A 1 90 ? 14.349 -8.849 2.318 1.00 96.81 90 PRO A O 1
ATOM 684 N N . MET A 1 91 ? 12.529 -7.519 2.506 1.00 97.06 91 MET A N 1
ATOM 685 C CA . MET A 1 91 ? 12.467 -7.399 3.967 1.00 97.06 91 MET A CA 1
ATOM 686 C C . MET A 1 91 ? 13.721 -6.768 4.602 1.00 97.06 91 MET A C 1
ATOM 688 O O . MET A 1 91 ? 14.164 -7.163 5.692 1.00 97.06 91 MET A O 1
ATOM 692 N N . LYS A 1 92 ? 14.304 -5.776 3.927 1.00 97.56 92 LYS A N 1
ATOM 693 C CA . LYS A 1 92 ? 15.466 -4.995 4.352 1.00 97.56 92 LYS A CA 1
ATOM 694 C C . LYS A 1 92 ? 15.063 -3.642 4.916 1.00 97.56 92 LYS A C 1
ATOM 696 O O . LYS A 1 92 ? 14.768 -2.698 4.196 1.00 97.56 92 LYS A O 1
ATOM 701 N N . ASN A 1 93 ? 15.163 -3.522 6.238 1.00 98.38 93 ASN A N 1
ATOM 702 C CA . ASN A 1 93 ? 15.074 -2.245 6.935 1.00 98.38 93 ASN A CA 1
ATOM 703 C C . ASN A 1 93 ? 15.902 -2.279 8.223 1.00 98.38 93 ASN A C 1
ATOM 705 O O . ASN A 1 93 ? 15.581 -2.991 9.173 1.00 98.38 93 ASN A O 1
ATOM 709 N N . ALA A 1 94 ? 16.985 -1.509 8.270 1.00 97.69 94 ALA A N 1
ATOM 710 C CA . ALA A 1 94 ? 17.937 -1.526 9.374 1.00 97.69 94 ALA A CA 1
ATOM 711 C C . ALA A 1 94 ? 17.421 -0.804 10.631 1.00 97.69 94 ALA A C 1
ATOM 713 O O . ALA A 1 94 ? 18.080 -0.869 11.676 1.00 97.69 94 ALA A O 1
ATOM 714 N N . THR A 1 95 ? 16.268 -0.127 10.551 1.00 97.69 95 THR A N 1
ATOM 715 C CA . THR A 1 95 ? 15.652 0.578 11.683 1.00 97.69 95 THR A CA 1
ATOM 716 C C . THR A 1 95 ? 15.416 -0.374 12.848 1.00 97.69 95 THR A C 1
ATOM 718 O O . THR A 1 95 ? 14.927 -1.487 12.667 1.00 97.69 95 THR A O 1
ATOM 721 N N . ARG A 1 96 ? 15.751 0.077 14.057 1.00 95.06 96 ARG A N 1
ATOM 722 C CA . ARG A 1 96 ? 15.577 -0.678 15.302 1.00 95.06 96 ARG A CA 1
ATOM 723 C C . ARG A 1 96 ? 14.422 -0.120 16.118 1.00 95.06 96 ARG A C 1
ATOM 725 O O . ARG A 1 96 ? 14.257 1.098 16.212 1.00 95.06 96 ARG A O 1
ATOM 732 N N . GLY A 1 97 ? 13.671 -1.002 16.764 1.00 90.56 97 GLY A N 1
ATOM 733 C CA . GLY A 1 97 ? 12.590 -0.641 17.666 1.00 90.56 97 GLY A CA 1
ATOM 734 C C . GLY A 1 97 ? 11.488 0.192 17.009 1.00 90.56 97 GLY A C 1
ATOM 735 O O . GLY A 1 97 ? 11.217 0.117 15.815 1.00 90.56 97 GLY A O 1
ATOM 736 N N . LYS A 1 98 ? 10.812 1.002 17.826 1.00 91.12 98 LYS A N 1
ATOM 737 C CA . LYS A 1 98 ? 9.613 1.762 17.437 1.00 91.12 98 LYS A CA 1
ATOM 738 C C . LYS A 1 98 ? 9.954 3.178 16.944 1.00 91.12 98 LYS A C 1
ATOM 740 O O . LYS A 1 98 ? 9.276 4.135 17.315 1.00 91.12 98 LYS A O 1
ATOM 745 N N . ASP A 1 99 ? 11.019 3.325 16.153 1.00 94.62 99 ASP A N 1
ATOM 746 C CA . ASP A 1 99 ? 11.456 4.632 15.645 1.00 94.62 99 ASP A CA 1
ATOM 747 C C . ASP A 1 99 ? 10.643 5.059 14.414 1.00 94.62 99 ASP A C 1
ATOM 749 O O . ASP A 1 99 ? 10.938 4.722 13.263 1.00 94.62 99 ASP A O 1
ATOM 753 N N . PHE A 1 100 ? 9.605 5.854 14.669 1.00 94.62 100 PHE A N 1
ATOM 754 C CA . PHE A 1 100 ? 8.738 6.387 13.624 1.00 94.62 100 PHE A CA 1
ATOM 755 C C . PHE A 1 100 ? 9.488 7.252 12.603 1.00 94.62 100 PHE A C 1
ATOM 757 O O . PHE A 1 100 ? 9.155 7.229 11.417 1.00 94.62 100 PHE A O 1
ATOM 764 N N . MET A 1 101 ? 10.525 7.973 13.035 1.00 91.88 101 MET A N 1
ATOM 765 C CA . MET A 1 101 ? 11.254 8.921 12.194 1.00 91.88 101 MET A CA 1
ATOM 766 C C . MET A 1 101 ? 12.248 8.243 11.253 1.00 91.88 101 MET A C 1
ATOM 768 O O . MET A 1 101 ? 12.663 8.876 10.282 1.00 91.88 101 MET A O 1
ATOM 772 N N . LEU A 1 102 ? 12.615 6.986 11.515 1.00 95.25 102 LEU A N 1
ATOM 773 C CA . LEU A 1 102 ? 13.558 6.219 10.696 1.00 95.25 102 LEU A CA 1
ATOM 774 C C . LEU A 1 102 ? 12.923 5.035 9.963 1.00 95.25 102 LEU A C 1
ATOM 776 O O . LEU A 1 102 ? 13.424 4.656 8.912 1.00 95.25 102 LEU A O 1
ATOM 780 N N . SER A 1 103 ? 11.800 4.507 10.456 1.00 95.62 103 SER A N 1
ATOM 781 C CA . SER A 1 103 ? 11.137 3.302 9.918 1.00 95.62 103 SER A CA 1
ATOM 782 C C . SER A 1 103 ? 10.824 3.306 8.417 1.00 95.62 103 SER A C 1
ATOM 784 O O . SER A 1 103 ? 10.619 2.242 7.851 1.00 95.62 103 SER A O 1
ATOM 786 N N . TRP A 1 104 ? 10.793 4.465 7.762 1.00 92.88 104 TRP A N 1
ATOM 787 C CA . TRP A 1 104 ? 10.516 4.615 6.330 1.00 92.88 104 TRP A CA 1
ATOM 788 C C . TRP A 1 104 ? 11.768 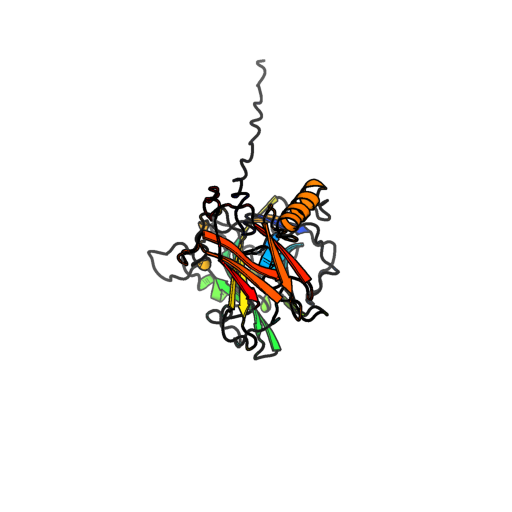4.629 5.440 1.00 92.88 104 TRP A C 1
ATOM 790 O O . TRP A 1 104 ? 11.650 4.774 4.230 1.00 92.88 104 TRP A O 1
ATOM 800 N N . LYS A 1 105 ? 12.972 4.529 6.013 1.00 93.88 105 LYS A N 1
ATOM 801 C CA . LYS A 1 105 ? 14.239 4.677 5.277 1.00 93.88 105 LYS A CA 1
ATOM 802 C C . LYS A 1 105 ? 14.601 3.512 4.356 1.00 93.88 105 LYS A C 1
ATOM 804 O O . LYS A 1 105 ? 15.632 3.595 3.710 1.00 93.88 105 LYS A O 1
ATOM 809 N N . ALA A 1 106 ? 13.814 2.449 4.327 1.00 96.75 106 ALA A N 1
ATOM 810 C CA . ALA A 1 106 ? 14.021 1.257 3.513 1.00 96.75 106 ALA A CA 1
ATOM 811 C C . ALA A 1 106 ? 12.678 0.510 3.430 1.00 96.75 106 ALA A C 1
ATOM 813 O O . ALA A 1 106 ? 11.649 1.170 3.575 1.00 96.75 106 ALA A O 1
ATOM 814 N N . ASP A 1 107 ? 12.658 -0.813 3.243 1.00 98.31 107 ASP A N 1
ATOM 815 C CA . ASP A 1 107 ? 11.422 -1.586 3.058 1.00 98.31 107 ASP A CA 1
ATOM 816 C C . ASP A 1 107 ? 10.383 -1.266 4.129 1.00 98.31 107 ASP A C 1
ATOM 818 O O . ASP A 1 107 ? 10.567 -1.541 5.323 1.00 98.31 107 ASP A O 1
ATOM 822 N N . ALA A 1 108 ? 9.292 -0.642 3.697 1.00 98.19 108 ALA A N 1
ATOM 823 C CA . ALA A 1 108 ? 8.204 -0.235 4.564 1.00 98.19 108 ALA A CA 1
ATOM 824 C C . ALA A 1 108 ? 6.937 0.033 3.755 1.00 98.19 108 ALA A C 1
ATOM 826 O O . ALA A 1 108 ? 6.981 0.559 2.640 1.00 98.19 108 ALA A O 1
ATOM 827 N N . MET A 1 109 ? 5.793 -0.264 4.366 1.00 98.12 109 MET A N 1
ATOM 828 C CA . MET A 1 109 ? 4.511 0.303 3.971 1.00 98.12 109 MET A CA 1
ATOM 829 C C . MET A 1 109 ? 4.157 1.431 4.928 1.00 98.12 109 MET A C 1
ATOM 831 O O . MET A 1 109 ? 4.248 1.296 6.149 1.00 98.12 109 MET A O 1
ATOM 835 N N . GLN A 1 110 ? 3.697 2.539 4.371 1.00 97.38 110 GLN A N 1
ATOM 836 C CA . GLN A 1 110 ? 3.159 3.665 5.098 1.00 97.38 110 GLN A CA 1
ATOM 837 C C . GLN A 1 110 ? 1.698 3.879 4.702 1.00 97.38 110 GLN A C 1
ATOM 839 O O . GLN A 1 110 ? 1.380 4.180 3.555 1.00 97.38 110 GLN A O 1
ATOM 844 N N . ALA A 1 111 ? 0.799 3.764 5.676 1.00 98.12 111 ALA A N 1
ATOM 845 C CA . ALA A 1 111 ? -0.608 4.088 5.510 1.00 98.12 111 ALA A CA 1
ATOM 846 C C . ALA A 1 111 ? -0.913 5.465 6.109 1.00 98.12 111 ALA A C 1
ATOM 848 O O . ALA A 1 111 ? -0.373 5.863 7.152 1.00 98.12 111 ALA A O 1
ATOM 849 N N . ARG A 1 112 ? -1.797 6.203 5.447 1.00 97.00 112 ARG A N 1
ATOM 850 C CA . ARG A 1 112 ? -2.353 7.475 5.912 1.00 97.00 112 ARG A CA 1
ATOM 851 C C . ARG A 1 112 ? -3.837 7.279 6.098 1.00 97.00 112 ARG A C 1
ATOM 853 O O . ARG A 1 112 ? -4.541 7.046 5.124 1.00 97.00 112 ARG A O 1
ATOM 860 N N . VAL A 1 113 ? -4.293 7.306 7.339 1.00 98.00 113 VAL A N 1
ATOM 861 C CA . VAL A 1 113 ? -5.641 6.858 7.676 1.00 98.00 113 VAL A CA 1
ATOM 862 C C . VAL A 1 113 ? -6.364 7.956 8.427 1.00 98.00 113 VAL A C 1
ATOM 864 O O . VAL A 1 113 ? -5.804 8.530 9.359 1.00 98.00 113 VAL A O 1
ATOM 867 N N . ILE A 1 114 ? -7.606 8.239 8.039 1.00 97.69 114 ILE A N 1
ATOM 868 C CA . ILE A 1 114 ? -8.493 9.121 8.804 1.00 97.69 114 ILE A CA 1
ATOM 869 C C . ILE A 1 114 ? -9.856 8.460 8.910 1.00 97.69 114 ILE A C 1
ATOM 871 O O . ILE A 1 114 ? -10.568 8.321 7.914 1.00 97.69 114 ILE A O 1
ATOM 875 N N . LEU A 1 115 ? -10.198 8.045 10.126 1.00 97.75 115 LEU A N 1
ATOM 876 C CA . LEU A 1 115 ? -11.536 7.583 10.471 1.00 97.75 115 LEU A CA 1
ATOM 877 C C . LEU A 1 115 ? -12.342 8.768 10.983 1.00 97.75 115 LEU A C 1
ATOM 879 O O . LEU A 1 115 ? -11.786 9.658 11.631 1.00 97.75 115 LEU A O 1
ATOM 883 N N . ASP A 1 116 ? -13.651 8.735 10.727 1.00 96.12 116 ASP A N 1
ATOM 884 C CA . ASP A 1 116 ? -14.584 9.750 11.218 1.00 96.12 116 ASP A CA 1
ATOM 885 C C . ASP A 1 116 ? -14.146 11.175 10.786 1.00 96.12 116 ASP A C 1
ATOM 887 O O . ASP A 1 116 ? -14.211 12.133 11.556 1.00 96.12 116 ASP A O 1
ATOM 891 N N . ASP A 1 117 ? -13.644 11.296 9.547 1.00 94.38 117 ASP A N 1
ATOM 892 C CA . ASP A 1 117 ? -13.058 12.523 8.987 1.00 94.38 117 ASP A CA 1
ATOM 893 C C . ASP A 1 117 ? -14.031 13.707 9.070 1.00 94.38 117 ASP A C 1
ATOM 895 O O . ASP A 1 117 ? -15.211 13.593 8.734 1.00 94.38 117 ASP A O 1
ATOM 899 N N . ARG A 1 118 ? -13.517 14.862 9.503 1.00 90.31 118 ARG A N 1
ATOM 900 C CA . ARG A 1 118 ? -14.272 16.110 9.702 1.00 90.31 118 ARG A CA 1
ATOM 901 C C . ARG A 1 118 ? -15.392 16.019 10.747 1.00 90.31 118 ARG A C 1
ATOM 903 O O . ARG A 1 118 ? -16.313 16.836 10.726 1.00 90.31 118 ARG A O 1
ATOM 910 N N . THR A 1 119 ? -15.289 15.089 11.696 1.00 93.12 119 THR A N 1
ATOM 911 C CA . THR A 1 119 ? -16.180 14.991 12.865 1.00 93.12 119 THR A CA 1
ATOM 912 C C . THR A 1 119 ? -15.415 15.229 14.178 1.00 93.12 119 THR A C 1
ATOM 914 O O . THR A 1 119 ? -14.183 15.172 14.193 1.00 93.12 119 THR A O 1
ATOM 917 N N . PRO A 1 120 ? -16.099 15.488 15.308 1.00 90.94 120 PRO A N 1
ATOM 918 C CA . PRO A 1 120 ? -15.453 15.541 16.624 1.00 90.94 120 PRO A CA 1
ATOM 919 C C . PRO A 1 120 ? -14.720 14.245 17.020 1.00 90.94 120 PRO A C 1
ATOM 921 O O . PRO A 1 120 ? -13.786 14.285 17.823 1.00 90.94 120 PRO A O 1
ATOM 924 N N . GLU A 1 121 ? -15.129 13.107 16.460 1.00 92.56 121 GLU A N 1
ATOM 925 C CA . GLU A 1 121 ? -14.573 11.777 16.708 1.00 92.56 121 GLU A CA 1
ATOM 926 C C . GLU A 1 121 ? -13.345 11.442 15.845 1.00 92.56 121 GLU A C 1
ATOM 928 O O . GLU A 1 121 ? -12.778 10.357 16.023 1.00 92.56 121 GLU A O 1
ATOM 933 N N . GLU A 1 122 ? -12.925 12.360 14.963 1.00 94.62 122 GLU A N 1
ATOM 934 C CA . GLU A 1 122 ? -11.855 12.171 13.981 1.00 94.62 122 GLU A CA 1
ATOM 935 C C . GLU A 1 122 ? -10.583 11.559 14.587 1.00 94.62 122 GLU A C 1
ATOM 937 O O . GLU A 1 122 ? -10.010 12.043 15.576 1.00 94.62 122 GLU A O 1
ATOM 942 N N . HIS A 1 123 ? -10.095 10.513 13.921 1.00 96.81 123 HIS A N 1
ATOM 943 C CA . HIS A 1 123 ? -8.851 9.846 14.265 1.00 96.81 123 HIS A CA 1
ATOM 944 C C . HIS A 1 123 ? -7.935 9.753 13.043 1.00 96.81 123 HIS A C 1
ATOM 946 O O . HIS A 1 123 ? -8.058 8.847 12.219 1.00 96.81 123 HIS A O 1
ATOM 952 N N . GLN A 1 124 ? -7.003 10.704 12.944 1.00 96.75 124 GLN A N 1
ATOM 953 C CA . GLN A 1 124 ? -5.943 10.704 11.939 1.00 96.75 124 GLN A CA 1
ATOM 954 C C . GLN A 1 124 ? -4.723 9.931 12.449 1.00 96.75 124 GLN A C 1
ATOM 956 O O . GLN A 1 124 ? -4.211 10.203 13.537 1.00 96.75 124 GLN A O 1
ATOM 961 N N . MET A 1 125 ? -4.224 9.006 11.635 1.00 97.75 125 MET A N 1
ATOM 962 C CA . MET A 1 125 ? -3.071 8.163 11.933 1.00 97.75 125 MET A CA 1
ATOM 963 C C . MET A 1 125 ? -2.126 8.078 10.736 1.00 97.75 125 MET A C 1
ATOM 965 O O . MET A 1 125 ? -2.541 7.909 9.588 1.00 97.75 125 MET A O 1
ATOM 969 N N . HIS A 1 126 ? -0.833 8.116 11.034 1.00 97.69 126 HIS A N 1
ATOM 970 C CA . HIS A 1 126 ? 0.230 7.696 10.136 1.00 97.69 126 HIS A CA 1
ATOM 971 C C . HIS A 1 126 ? 0.750 6.352 10.648 1.00 97.69 126 HIS A C 1
ATOM 973 O O . HIS A 1 126 ? 1.263 6.286 11.764 1.00 97.69 126 HIS A O 1
ATOM 979 N N . ILE A 1 127 ? 0.574 5.285 9.870 1.00 98.38 127 ILE A N 1
ATOM 980 C CA . ILE A 1 127 ? 0.907 3.913 10.276 1.00 98.38 127 ILE A CA 1
ATOM 981 C C . ILE A 1 127 ? 2.075 3.435 9.423 1.00 98.38 127 ILE A C 1
ATOM 983 O O . ILE A 1 127 ? 1.972 3.469 8.200 1.00 98.38 127 ILE A O 1
ATOM 987 N N . ASN A 1 128 ? 3.154 2.968 10.048 1.00 98.44 128 ASN A N 1
ATOM 988 C CA . ASN A 1 128 ? 4.294 2.381 9.347 1.00 98.44 128 ASN A CA 1
ATOM 989 C C . ASN A 1 128 ? 4.389 0.894 9.698 1.00 98.44 128 ASN A C 1
ATOM 991 O O . ASN A 1 128 ? 4.351 0.530 10.877 1.00 98.44 128 ASN A O 1
ATOM 995 N N . LEU A 1 129 ? 4.514 0.058 8.672 1.00 98.50 129 LEU A N 1
ATOM 996 C CA . LEU A 1 129 ? 4.624 -1.393 8.758 1.00 98.50 129 LEU A CA 1
ATOM 997 C C . LEU A 1 129 ? 5.940 -1.801 8.099 1.00 98.50 129 LEU A C 1
ATOM 999 O O . LEU A 1 129 ? 6.141 -1.524 6.919 1.00 98.50 129 LEU A O 1
ATOM 1003 N N . PHE A 1 130 ? 6.846 -2.418 8.851 1.00 98.44 130 PHE A N 1
ATOM 1004 C CA . PHE A 1 130 ? 8.157 -2.820 8.336 1.00 98.44 130 PHE A CA 1
ATOM 1005 C C . PHE A 1 130 ? 8.702 -4.038 9.080 1.00 98.44 130 PHE A C 1
ATOM 1007 O O . PHE A 1 130 ? 8.300 -4.326 10.209 1.00 98.44 130 PHE A O 1
ATOM 1014 N N . HIS A 1 131 ? 9.639 -4.740 8.451 1.00 98.25 131 HIS A N 1
ATOM 1015 C CA . HIS A 1 131 ? 10.422 -5.788 9.090 1.00 98.25 131 HIS A CA 1
ATOM 1016 C C . HIS A 1 131 ? 11.828 -5.260 9.385 1.00 98.25 131 HIS A C 1
ATOM 1018 O O . HIS A 1 131 ? 12.567 -4.918 8.465 1.00 98.25 131 HIS A O 1
ATOM 1024 N N . SER A 1 132 ? 12.214 -5.203 10.661 1.00 98.31 132 SER A N 1
ATOM 1025 C CA . SER A 1 132 ? 13.572 -4.820 11.043 1.00 98.31 132 SER A CA 1
ATOM 1026 C C . SER A 1 132 ? 14.545 -5.944 10.697 1.00 98.31 132 SER A C 1
ATOM 1028 O O . SER A 1 132 ? 14.587 -6.969 11.378 1.00 98.31 132 SER A O 1
ATOM 1030 N N . SER A 1 133 ? 15.374 -5.757 9.672 1.00 97.44 133 SER A N 1
ATOM 1031 C CA . SER A 1 133 ? 16.450 -6.696 9.328 1.00 97.44 133 SER A CA 1
ATOM 1032 C C . SER A 1 133 ? 17.561 -6.716 10.385 1.00 97.44 133 SER A C 1
ATOM 1034 O O . SER A 1 133 ? 18.242 -7.727 10.542 1.00 97.44 133 SER A O 1
ATOM 1036 N N . SER A 1 134 ? 17.709 -5.630 11.150 1.00 97.06 134 SER A N 1
ATOM 1037 C CA . SER A 1 134 ? 18.640 -5.519 12.280 1.00 97.06 134 SER A CA 1
ATOM 1038 C C . SER A 1 134 ? 18.233 -6.350 13.500 1.00 97.06 134 SER A C 1
ATOM 1040 O O . SER A 1 134 ? 19.092 -6.688 14.320 1.00 97.06 134 SER A O 1
ATOM 1042 N N . GLU A 1 135 ? 16.935 -6.618 13.665 1.00 97.62 135 GLU A N 1
ATOM 1043 C CA . GLU A 1 135 ? 16.372 -7.284 14.850 1.00 97.62 135 GLU A CA 1
ATOM 1044 C C . GLU A 1 135 ? 15.639 -8.590 14.516 1.00 97.62 135 GLU A C 1
ATOM 1046 O O . GLU A 1 135 ? 15.326 -9.355 15.424 1.00 97.62 135 GLU A O 1
ATOM 1051 N N . GLY A 1 136 ? 15.394 -8.870 13.232 1.00 97.12 136 GLY A N 1
ATOM 1052 C CA . GLY A 1 136 ? 14.634 -10.037 12.784 1.00 97.12 136 GLY A CA 1
ATOM 1053 C C . GLY A 1 136 ? 13.179 -10.008 13.254 1.00 97.12 136 GLY A C 1
ATOM 1054 O O . GLY A 1 136 ? 12.630 -11.054 13.594 1.00 97.12 136 GLY A O 1
ATOM 1055 N N . ALA A 1 137 ? 12.587 -8.814 13.360 1.00 96.81 137 ALA A N 1
ATOM 1056 C CA . ALA A 1 137 ? 11.285 -8.618 13.990 1.00 96.81 137 ALA A CA 1
ATOM 1057 C C . ALA A 1 137 ? 10.393 -7.647 13.199 1.00 96.81 137 ALA A C 1
ATOM 1059 O O . ALA A 1 137 ? 10.881 -6.626 12.703 1.00 96.81 137 ALA A O 1
ATOM 1060 N N . PRO A 1 138 ? 9.080 -7.922 13.100 1.00 97.75 138 PRO A N 1
ATOM 1061 C CA . PRO A 1 138 ? 8.139 -7.026 12.453 1.00 97.75 138 PRO A CA 1
ATOM 1062 C C . PRO A 1 138 ? 7.658 -5.924 13.402 1.00 97.75 138 PRO A C 1
ATOM 1064 O O . PRO A 1 138 ? 7.461 -6.137 14.599 1.00 97.75 138 PRO A O 1
ATOM 1067 N N . TYR A 1 139 ? 7.401 -4.746 12.844 1.00 98.31 139 TYR A N 1
ATOM 1068 C CA . TYR A 1 139 ? 6.927 -3.578 13.572 1.00 98.31 139 TYR A CA 1
ATOM 1069 C C . TYR A 1 139 ? 5.736 -2.943 12.860 1.00 98.31 139 TYR A C 1
ATOM 1071 O O . TYR A 1 139 ? 5.762 -2.700 11.657 1.00 98.31 139 TYR A O 1
ATOM 1079 N N . MET A 1 140 ? 4.704 -2.631 13.645 1.00 98.31 140 MET A N 1
ATOM 1080 C CA . MET A 1 140 ? 3.561 -1.817 13.241 1.00 98.31 140 MET A CA 1
ATOM 1081 C C . MET A 1 140 ? 3.435 -0.656 14.222 1.00 98.31 140 MET A C 1
ATOM 1083 O O . MET A 1 140 ? 3.016 -0.839 15.371 1.00 98.31 140 MET A O 1
ATOM 1087 N N . ILE A 1 141 ? 3.843 0.525 13.773 1.00 98.38 141 ILE A N 1
ATOM 1088 C CA . ILE A 1 141 ? 3.958 1.718 14.611 1.00 98.38 141 ILE A CA 1
ATOM 1089 C C . ILE A 1 141 ? 3.082 2.847 14.085 1.00 98.38 141 ILE A C 1
ATOM 1091 O O . ILE A 1 141 ? 2.859 2.972 12.883 1.00 98.38 141 ILE A O 1
ATOM 1095 N N . VAL A 1 142 ? 2.579 3.666 15.000 1.00 98.19 142 VAL A N 1
ATOM 1096 C CA . VAL A 1 142 ? 1.550 4.666 14.725 1.00 98.19 142 VAL A CA 1
ATOM 1097 C C . VAL A 1 142 ? 1.968 6.011 15.298 1.00 98.19 142 VAL A C 1
ATOM 1099 O O . VAL A 1 142 ? 2.398 6.099 16.449 1.00 98.19 142 VAL A O 1
ATOM 1102 N N . LYS A 1 143 ? 1.789 7.060 14.495 1.00 96.88 143 LYS A N 1
ATOM 1103 C CA . LYS A 1 143 ? 1.838 8.459 14.916 1.00 96.88 143 LYS A CA 1
ATOM 1104 C C . LYS A 1 143 ? 0.456 9.081 14.731 1.00 96.88 143 LYS A C 1
ATOM 1106 O O . LYS A 1 143 ? -0.099 9.039 13.633 1.00 96.88 143 LYS A O 1
ATOM 1111 N N . HIS A 1 144 ? -0.094 9.651 15.799 1.00 96.81 144 HIS A N 1
ATOM 1112 C CA . HIS A 1 144 ? -1.440 10.234 15.800 1.00 96.81 144 HIS A CA 1
ATOM 1113 C C . HIS A 1 144 ? -1.415 11.716 15.404 1.00 96.81 144 HIS A C 1
ATOM 1115 O O . HIS A 1 144 ? -0.494 12.448 15.776 1.00 96.81 144 HIS A O 1
ATOM 1121 N N . GLY A 1 145 ? -2.433 12.159 14.664 1.00 95.00 145 GLY A N 1
ATOM 1122 C CA . GLY A 1 145 ? -2.577 13.544 14.212 1.00 95.00 145 GLY A CA 1
ATOM 1123 C C . GLY A 1 145 ? -1.530 13.998 13.191 1.00 95.00 145 GLY A C 1
ATOM 1124 O O . GLY A 1 145 ? -0.760 13.202 12.655 1.00 95.00 145 GLY A O 1
ATOM 1125 N N . GLY A 1 146 ? -1.508 15.305 12.935 1.00 92.88 146 GLY A N 1
ATOM 1126 C CA . GLY A 1 146 ? -0.495 15.975 12.122 1.00 92.88 146 GLY A CA 1
ATOM 1127 C C . GLY A 1 146 ? 0.834 16.169 12.856 1.00 92.88 146 GLY A C 1
ATOM 1128 O O . GLY A 1 146 ? 1.071 15.604 13.919 1.00 92.88 146 GLY A O 1
ATOM 1129 N N . PHE A 1 147 ? 1.746 16.957 12.288 1.00 90.06 147 PHE A N 1
ATOM 1130 C CA . PHE A 1 147 ? 3.122 17.077 12.809 1.00 90.06 147 PHE A CA 1
ATOM 1131 C C . PHE A 1 147 ? 3.404 18.389 13.548 1.00 90.06 147 PHE A C 1
ATOM 1133 O O . PHE A 1 147 ? 4.491 18.561 14.100 1.00 90.06 147 PHE A O 1
ATOM 1140 N N . LYS A 1 148 ? 2.454 19.330 13.564 1.00 88.44 148 LYS A N 1
ATOM 1141 C CA . LYS A 1 148 ? 2.619 20.627 14.230 1.00 88.44 148 LYS A CA 1
ATOM 1142 C C . LYS A 1 148 ? 1.853 20.693 15.544 1.00 88.44 148 LYS A C 1
ATOM 1144 O O . LYS A 1 148 ? 0.643 20.496 15.576 1.00 88.44 148 LYS A O 1
ATOM 1149 N N . THR A 1 149 ? 2.548 21.088 16.605 1.00 86.56 149 THR A N 1
ATOM 1150 C CA . THR A 1 149 ? 1.975 21.255 17.949 1.00 86.56 149 THR A CA 1
ATOM 1151 C C . THR A 1 149 ? 1.289 22.607 18.159 1.00 86.56 149 THR A C 1
ATOM 1153 O O . THR A 1 149 ? 0.501 22.750 19.088 1.00 86.56 149 THR A O 1
ATOM 1156 N N . GLN A 1 150 ? 1.561 23.603 17.306 1.00 85.12 150 GLN A N 1
ATOM 1157 C CA . GLN A 1 150 ? 1.033 24.968 17.423 1.00 85.12 150 GLN A CA 1
ATOM 1158 C C . GLN A 1 150 ? 0.543 25.511 16.070 1.00 85.12 150 GLN A C 1
ATOM 1160 O O . GLN A 1 150 ? 1.098 25.142 15.026 1.00 85.12 150 GLN A O 1
ATOM 1165 N N . PRO A 1 151 ? -0.467 26.402 16.067 1.00 83.44 151 PRO A N 1
ATOM 1166 C CA . PRO A 1 151 ? -0.932 27.063 14.856 1.00 83.44 151 PRO A CA 1
ATOM 1167 C C . PRO A 1 151 ? 0.098 28.084 14.310 1.00 83.44 151 PRO A C 1
ATOM 1169 O O . PRO A 1 151 ? 0.898 28.620 15.077 1.00 83.44 151 PRO A O 1
ATOM 1172 N N . PRO A 1 152 ? 0.068 28.404 13.000 1.00 82.19 152 PRO A N 1
ATOM 1173 C CA . PRO A 1 152 ? -0.796 27.805 11.988 1.00 82.19 152 PRO A CA 1
ATOM 1174 C C . PRO A 1 152 ? -0.339 26.382 11.641 1.00 82.19 152 PRO A C 1
ATOM 1176 O O . PRO A 1 152 ? 0.836 26.130 11.329 1.00 82.19 152 PRO A O 1
ATOM 1179 N N . TYR A 1 153 ? -1.291 25.452 11.692 1.00 80.69 153 TYR A N 1
ATOM 1180 C CA . TYR A 1 153 ? -1.071 24.071 11.282 1.00 80.69 153 TYR A CA 1
ATOM 1181 C C . TYR A 1 153 ? -0.793 24.015 9.776 1.00 80.69 153 TYR A C 1
ATOM 1183 O O . TYR A 1 153 ? -1.252 24.872 9.019 1.00 80.69 153 TYR A O 1
ATOM 1191 N N . ASP A 1 154 ? 0.016 23.046 9.349 1.00 78.44 154 ASP A N 1
ATOM 1192 C CA . ASP A 1 154 ? 0.164 22.761 7.924 1.00 78.44 154 ASP A CA 1
ATOM 1193 C C . ASP A 1 154 ? -0.993 21.861 7.455 1.00 78.44 154 ASP A C 1
ATOM 1195 O O . ASP A 1 154 ? -1.923 21.573 8.213 1.00 78.44 154 ASP A O 1
ATOM 1199 N N . ALA A 1 155 ? -0.944 21.413 6.201 1.00 78.00 155 ALA A N 1
ATOM 1200 C CA . ALA A 1 155 ? -1.988 20.571 5.625 1.00 78.00 155 ALA A CA 1
ATOM 1201 C C . ALA A 1 155 ? -2.209 19.240 6.380 1.00 78.00 155 ALA A C 1
ATOM 1203 O O . ALA A 1 155 ? -3.230 18.599 6.164 1.00 78.00 155 ALA A O 1
ATOM 1204 N N . THR A 1 156 ? -1.318 18.834 7.299 1.00 81.75 156 THR A N 1
ATOM 1205 C CA . THR A 1 156 ? -1.507 17.634 8.137 1.00 81.75 156 THR A CA 1
ATOM 1206 C C . THR A 1 156 ? -2.452 17.833 9.314 1.00 81.75 156 THR A C 1
ATOM 1208 O O . THR A 1 156 ? -2.865 16.842 9.907 1.00 81.75 156 THR A O 1
ATOM 1211 N N . GLY A 1 157 ? -2.807 19.073 9.659 1.00 85.88 157 GLY A N 1
ATOM 1212 C CA . GLY A 1 157 ? -3.583 19.370 10.862 1.00 85.88 157 GLY A CA 1
ATOM 1213 C C . GLY A 1 157 ? -2.749 19.353 12.157 1.00 85.88 157 GLY A C 1
ATOM 1214 O O . GLY A 1 157 ? -1.514 19.351 12.111 1.00 85.88 157 GLY A O 1
ATOM 1215 N N . PRO A 1 158 ? -3.408 19.411 13.328 1.00 90.19 158 PRO A N 1
ATOM 1216 C CA . PRO A 1 158 ? -2.735 19.450 14.622 1.00 90.19 158 PRO A CA 1
ATOM 1217 C C . PRO A 1 158 ? -2.136 18.096 15.003 1.00 90.19 158 PRO A C 1
ATOM 1219 O O . PRO A 1 158 ? -2.734 17.047 14.762 1.00 90.19 158 PRO A O 1
ATOM 1222 N N . ASP A 1 159 ? -0.986 18.130 15.669 1.00 93.25 159 ASP A N 1
ATOM 1223 C CA . ASP A 1 159 ? -0.467 16.989 16.421 1.00 93.25 159 ASP A CA 1
ATOM 1224 C C . ASP A 1 159 ? -1.433 16.575 17.548 1.00 93.25 159 ASP A C 1
ATOM 1226 O O . ASP A 1 159 ? -2.131 17.422 18.114 1.00 93.25 159 ASP A O 1
ATOM 1230 N N . ARG A 1 160 ? -1.501 15.272 17.860 1.00 93.94 160 ARG A N 1
ATOM 1231 C CA . ARG A 1 160 ? -2.472 14.692 18.814 1.00 93.94 160 ARG A CA 1
ATOM 1232 C C . ARG A 1 160 ? -1.795 13.859 19.911 1.00 93.94 160 ARG A C 1
ATOM 1234 O O . ARG A 1 160 ? -1.984 12.639 19.963 1.00 93.94 160 ARG A O 1
ATOM 1241 N N . PRO A 1 161 ? -1.021 14.490 20.815 1.00 93.62 161 PRO A N 1
ATOM 1242 C CA . PRO A 1 161 ? -0.421 13.794 21.954 1.00 93.62 161 PRO A CA 1
ATOM 1243 C C . PRO A 1 161 ? -1.474 13.177 22.890 1.00 93.62 161 PRO A C 1
ATOM 1245 O O . PRO A 1 161 ? -1.233 12.132 23.478 1.00 93.62 161 PRO A O 1
ATOM 1248 N N . ASP A 1 162 ? -2.681 13.747 22.958 1.00 93.38 162 ASP A N 1
ATOM 1249 C CA . ASP A 1 162 ? -3.814 13.183 23.702 1.00 93.38 162 ASP A CA 1
ATOM 1250 C C . ASP A 1 162 ? -4.226 11.793 23.186 1.00 93.38 162 ASP A C 1
ATOM 1252 O O . ASP A 1 162 ? -4.492 10.875 23.964 1.00 93.38 162 ASP A O 1
ATOM 1256 N N . GLN A 1 163 ? -4.251 11.614 21.862 1.00 94.75 163 GLN A N 1
ATOM 1257 C CA . GLN A 1 163 ? -4.524 10.317 21.244 1.00 94.75 163 GLN A CA 1
ATOM 1258 C C . GLN A 1 163 ? -3.325 9.380 21.401 1.00 94.75 163 GLN A C 1
ATOM 1260 O O . GLN A 1 163 ? -3.505 8.193 21.673 1.00 94.75 163 GLN A O 1
ATOM 1265 N N . GLN A 1 164 ? -2.109 9.923 21.307 1.00 94.62 164 GLN A N 1
ATOM 1266 C CA . GLN A 1 164 ? -0.880 9.173 21.536 1.00 94.62 164 GLN A CA 1
ATOM 1267 C C . GLN A 1 164 ? -0.822 8.560 22.942 1.00 94.62 164 GLN A C 1
ATOM 1269 O O . GLN A 1 164 ? -0.456 7.390 23.062 1.00 94.62 164 GLN A O 1
ATOM 1274 N N . ASP A 1 165 ? -1.211 9.308 23.976 1.00 95.50 165 ASP A N 1
ATOM 1275 C CA . ASP A 1 165 ? -1.270 8.835 25.363 1.00 95.50 165 ASP A CA 1
ATOM 1276 C C . ASP A 1 165 ? -2.372 7.788 25.559 1.00 95.50 165 ASP A C 1
ATOM 1278 O O . ASP A 1 165 ? -2.182 6.790 26.257 1.00 95.50 165 ASP A O 1
ATOM 1282 N N . ARG A 1 166 ? -3.527 7.990 24.911 1.00 94.44 166 ARG A N 1
ATOM 1283 C CA . ARG A 1 166 ? -4.676 7.081 24.999 1.00 94.44 166 ARG A CA 1
ATOM 1284 C C . ARG A 1 166 ? -4.406 5.723 24.353 1.00 94.44 166 ARG A C 1
ATOM 1286 O O . ARG A 1 166 ? -4.754 4.697 24.935 1.00 94.44 166 ARG A O 1
ATOM 1293 N N . TYR A 1 167 ? -3.855 5.711 23.143 1.00 96.25 167 TYR A N 1
ATOM 1294 C CA . TYR A 1 167 ? -3.728 4.494 22.334 1.00 96.25 167 TYR A CA 1
ATOM 1295 C C . TYR A 1 167 ? -2.319 3.895 22.361 1.00 96.25 167 TYR A C 1
ATOM 1297 O O . TYR A 1 167 ? -2.157 2.687 22.190 1.00 96.25 167 TYR A O 1
ATOM 1305 N N . GLY A 1 168 ? -1.296 4.707 22.625 1.00 96.81 168 GLY A N 1
ATOM 1306 C CA . GLY A 1 168 ? 0.103 4.310 22.499 1.00 96.81 168 GLY A CA 1
ATOM 1307 C C . GLY A 1 168 ? 0.575 4.253 21.043 1.00 96.81 168 GLY A C 1
ATOM 1308 O O . GLY A 1 168 ? -0.204 4.368 20.105 1.00 96.81 168 GLY A O 1
ATOM 1309 N N . THR A 1 169 ? 1.881 4.077 20.839 1.00 96.69 169 THR A N 1
ATOM 1310 C CA . THR A 1 169 ? 2.530 4.124 19.510 1.00 96.69 169 THR A CA 1
ATOM 1311 C C . THR A 1 169 ? 2.408 2.824 18.712 1.00 96.69 169 THR A C 1
ATOM 1313 O O . THR A 1 169 ? 2.975 2.712 17.629 1.00 96.69 169 THR A O 1
ATOM 1316 N N . THR A 1 170 ? 1.719 1.809 19.243 1.00 97.31 170 THR A N 1
ATOM 1317 C CA . THR A 1 170 ? 1.550 0.490 18.612 1.00 97.31 170 THR A CA 1
ATOM 1318 C C . THR A 1 170 ? 0.201 -0.115 18.955 1.00 97.31 170 THR A C 1
ATOM 1320 O O . THR A 1 170 ? -0.249 0.007 20.093 1.00 97.31 170 THR A O 1
ATOM 1323 N N . MET A 1 171 ? -0.372 -0.883 18.029 1.00 97.62 171 MET A N 1
ATOM 1324 C CA . MET A 1 171 ? -1.683 -1.521 18.217 1.00 97.62 171 MET A CA 1
ATOM 1325 C C . MET A 1 171 ? -1.650 -2.823 19.035 1.00 97.62 171 MET A C 1
ATOM 1327 O O . MET A 1 171 ? -2.697 -3.413 19.288 1.00 97.62 171 MET A O 1
ATOM 1331 N N . GLU A 1 172 ? -0.473 -3.281 19.463 1.00 96.25 172 GLU A N 1
ATOM 1332 C CA . GLU A 1 172 ? -0.264 -4.573 20.136 1.00 96.25 172 GLU A CA 1
ATOM 1333 C C . GLU A 1 172 ? -1.188 -4.776 21.350 1.00 96.25 172 GLU A C 1
ATOM 1335 O O . GLU A 1 172 ? -1.869 -5.794 21.458 1.00 96.25 172 GLU A O 1
ATOM 1340 N N . LYS A 1 173 ? -1.307 -3.766 22.226 1.00 96.12 173 LYS A N 1
ATOM 1341 C CA . LYS A 1 173 ? -2.186 -3.827 23.411 1.00 96.12 173 LYS A CA 1
ATOM 1342 C C . LYS A 1 173 ? -3.674 -3.921 23.064 1.00 96.12 173 LYS A C 1
ATOM 1344 O O . LYS A 1 173 ? -4.452 -4.410 23.875 1.00 96.12 173 LYS A O 1
ATOM 1349 N N . ALA A 1 174 ? -4.066 -3.455 21.879 1.00 97.44 174 ALA A N 1
ATOM 1350 C CA . ALA A 1 174 ? -5.428 -3.568 21.366 1.00 97.44 174 ALA A CA 1
ATOM 1351 C C . ALA A 1 174 ? -5.667 -4.888 20.606 1.00 97.44 174 ALA A C 1
ATOM 1353 O O . ALA A 1 174 ? -6.769 -5.115 20.112 1.00 97.44 174 ALA A O 1
ATOM 1354 N N . GLY A 1 175 ? -4.655 -5.760 20.516 1.00 98.00 175 GLY A N 1
ATOM 1355 C CA . GLY A 1 175 ? -4.709 -7.027 19.787 1.00 98.00 175 GLY A CA 1
ATOM 1356 C C . GLY A 1 175 ? -4.250 -6.937 18.332 1.00 98.00 175 GLY A C 1
ATOM 1357 O O . GLY A 1 175 ? -4.419 -7.906 17.596 1.00 98.00 175 GLY A O 1
ATOM 1358 N N . GLY A 1 176 ? -3.683 -5.802 17.911 1.00 98.56 176 GLY A N 1
ATOM 1359 C CA . GLY A 1 176 ? -3.112 -5.653 16.577 1.00 98.56 176 GLY A CA 1
ATOM 1360 C C . GLY A 1 176 ? -1.906 -6.567 16.379 1.00 98.56 176 GLY A C 1
ATOM 1361 O O . GLY A 1 176 ? -1.141 -6.818 17.312 1.00 98.56 176 GLY A O 1
ATOM 1362 N N . LYS A 1 177 ? -1.750 -7.073 15.158 1.00 98.62 177 LYS A N 1
ATOM 1363 C CA . LYS A 1 177 ? -0.705 -8.035 14.784 1.00 98.62 177 LYS A CA 1
ATOM 1364 C C . LYS A 1 177 ? -0.117 -7.673 13.432 1.00 98.62 177 LYS A C 1
ATOM 1366 O O . LYS A 1 177 ? -0.784 -7.014 12.639 1.00 98.62 177 LYS A O 1
ATOM 1371 N N . ILE A 1 178 ? 1.106 -8.121 13.188 1.00 98.62 178 ILE A N 1
ATOM 1372 C CA . ILE A 1 178 ? 1.793 -7.984 11.909 1.00 98.62 178 ILE A CA 1
ATOM 1373 C C . ILE A 1 178 ? 2.683 -9.208 11.680 1.00 98.62 178 ILE A C 1
ATOM 1375 O O . ILE A 1 178 ? 3.318 -9.693 12.619 1.00 98.62 178 ILE A O 1
ATOM 1379 N N . ALA A 1 179 ? 2.718 -9.697 10.448 1.00 98.62 179 ALA A N 1
ATOM 1380 C CA . ALA A 1 179 ? 3.562 -10.790 9.999 1.00 98.62 179 ALA A CA 1
ATOM 1381 C C . ALA A 1 179 ? 4.101 -10.499 8.596 1.00 98.62 179 ALA A C 1
ATOM 1383 O O . ALA A 1 179 ? 3.535 -9.706 7.844 1.00 98.62 179 ALA A O 1
ATOM 1384 N N . PHE A 1 180 ? 5.218 -11.139 8.267 1.00 98.62 180 PHE A N 1
ATOM 1385 C CA . PHE A 1 180 ? 5.832 -11.068 6.950 1.00 98.62 180 PHE A CA 1
ATOM 1386 C C . PHE A 1 180 ? 6.217 -12.474 6.508 1.00 98.62 180 PHE A C 1
ATOM 1388 O O . PHE A 1 180 ? 6.693 -13.263 7.328 1.00 98.62 180 PHE A O 1
ATOM 1395 N N . SER A 1 181 ? 6.048 -12.768 5.224 1.00 98.19 181 SER A N 1
ATOM 1396 C CA . SER A 1 181 ? 6.447 -14.040 4.630 1.00 98.19 181 SER A CA 1
ATOM 1397 C C . SER A 1 181 ? 7.164 -13.794 3.303 1.00 98.19 181 SER A C 1
ATOM 1399 O O . SER A 1 181 ? 6.551 -13.223 2.399 1.00 98.19 181 SER A O 1
ATOM 1401 N N . PRO A 1 182 ? 8.448 -14.166 3.158 1.00 97.75 182 PRO A N 1
ATOM 1402 C CA . PRO A 1 182 ? 9.134 -14.056 1.877 1.00 97.75 182 PRO A CA 1
ATOM 1403 C C . PRO A 1 182 ? 8.526 -15.025 0.860 1.00 97.75 182 PRO A C 1
ATOM 1405 O O . PRO A 1 182 ? 8.095 -16.122 1.214 1.00 97.75 182 PRO A O 1
ATOM 1408 N N . TRP A 1 183 ? 8.517 -14.637 -0.412 1.00 95.12 183 TRP A N 1
ATOM 1409 C CA . TRP A 1 183 ? 8.116 -15.532 -1.494 1.00 95.12 183 TRP A CA 1
ATOM 1410 C C . TRP A 1 183 ? 9.210 -16.566 -1.788 1.00 95.12 183 TRP A C 1
ATOM 1412 O O . TRP A 1 183 ? 10.402 -16.276 -1.674 1.00 95.12 183 TRP A O 1
ATOM 1422 N N . ASP A 1 184 ? 8.814 -17.754 -2.250 1.00 93.50 184 ASP A N 1
ATOM 1423 C CA . ASP A 1 184 ? 9.737 -18.868 -2.531 1.00 93.50 184 ASP A CA 1
ATOM 1424 C C . ASP A 1 184 ? 10.811 -18.532 -3.581 1.00 93.50 184 ASP A C 1
ATOM 1426 O O . ASP A 1 184 ? 11.901 -19.103 -3.574 1.00 93.50 184 ASP A O 1
ATOM 1430 N N . ASN A 1 185 ? 10.524 -17.596 -4.491 1.00 87.94 185 ASN A N 1
ATOM 1431 C CA . ASN A 1 185 ? 11.462 -17.152 -5.524 1.00 87.94 185 ASN A CA 1
ATOM 1432 C C . ASN A 1 185 ? 12.514 -16.148 -5.015 1.00 87.94 185 ASN A C 1
ATOM 1434 O O . ASN A 1 185 ? 13.407 -15.784 -5.777 1.00 87.94 185 ASN A O 1
ATOM 1438 N N . GLY A 1 186 ? 12.405 -15.682 -3.765 1.00 93.62 186 GLY A N 1
ATOM 1439 C CA . GLY A 1 186 ? 13.301 -14.687 -3.173 1.00 93.62 186 GLY A CA 1
ATOM 1440 C C . GLY A 1 186 ? 13.182 -13.275 -3.758 1.00 93.62 186 GLY A C 1
ATOM 1441 O O . GLY A 1 186 ? 14.026 -12.438 -3.455 1.00 93.62 186 GLY A O 1
ATOM 1442 N N . LEU A 1 187 ? 12.161 -13.006 -4.579 1.00 91.75 187 LEU A N 1
ATOM 1443 C CA . LEU A 1 187 ? 11.950 -11.738 -5.294 1.00 91.75 187 LEU A CA 1
ATOM 1444 C C . LEU A 1 187 ? 10.690 -11.013 -4.807 1.00 91.75 187 LEU A C 1
ATOM 1446 O O . LEU A 1 187 ? 9.903 -10.481 -5.595 1.00 91.75 187 LEU A O 1
ATOM 1450 N N . GLY A 1 188 ? 10.472 -11.046 -3.498 1.00 96.12 188 GLY A N 1
ATOM 1451 C CA . GLY A 1 188 ? 9.347 -10.382 -2.871 1.00 96.12 188 GLY A CA 1
ATOM 1452 C C . GLY A 1 188 ? 8.937 -11.005 -1.551 1.00 96.12 188 GLY A C 1
ATOM 1453 O O . GLY A 1 188 ? 9.550 -11.957 -1.057 1.00 96.12 188 GLY A O 1
ATOM 1454 N N . TYR A 1 189 ? 7.894 -10.432 -0.969 1.00 98.56 189 TYR A N 1
ATOM 1455 C CA . TYR A 1 189 ? 7.321 -10.882 0.288 1.00 98.56 189 TYR A CA 1
ATOM 1456 C C . TYR A 1 189 ? 5.881 -10.396 0.439 1.00 98.56 189 TYR A C 1
ATOM 1458 O O . TYR A 1 189 ? 5.476 -9.379 -0.119 1.00 98.56 189 TYR A O 1
ATOM 1466 N N . ASN A 1 190 ? 5.125 -11.094 1.272 1.00 98.44 190 ASN A N 1
ATOM 1467 C CA . ASN A 1 190 ? 3.843 -10.634 1.773 1.00 98.44 190 ASN A CA 1
ATOM 1468 C C . ASN A 1 190 ? 4.037 -9.982 3.142 1.00 98.44 190 ASN A C 1
ATOM 1470 O O . ASN A 1 190 ? 4.713 -10.531 4.011 1.00 98.44 190 ASN A O 1
ATOM 1474 N N . MET A 1 191 ? 3.433 -8.814 3.336 1.00 98.62 191 MET A N 1
ATOM 1475 C CA . MET A 1 191 ? 3.231 -8.159 4.624 1.00 98.62 191 MET A CA 1
ATOM 1476 C C . MET A 1 191 ? 1.752 -8.243 4.968 1.00 98.62 191 MET A C 1
ATOM 1478 O O . MET A 1 191 ? 0.910 -7.868 4.157 1.00 98.62 191 MET A O 1
ATOM 1482 N N . GLU A 1 192 ? 1.433 -8.717 6.163 1.00 98.81 192 GLU A N 1
ATOM 1483 C CA . GLU A 1 192 ? 0.059 -8.893 6.611 1.00 98.81 192 GLU A CA 1
ATOM 1484 C C . GLU A 1 192 ? -0.126 -8.287 8.000 1.00 98.81 192 GLU A C 1
ATOM 1486 O O . GLU A 1 192 ? 0.693 -8.502 8.895 1.00 98.81 192 GLU A O 1
ATOM 1491 N N . ALA A 1 193 ? -1.202 -7.530 8.209 1.00 98.88 193 ALA A N 1
ATOM 1492 C CA . ALA A 1 193 ? -1.476 -6.869 9.474 1.00 98.88 193 ALA A CA 1
ATOM 1493 C C . ALA A 1 193 ? -2.960 -6.874 9.847 1.00 98.88 193 ALA A C 1
ATOM 1495 O O . ALA A 1 193 ? -3.847 -6.872 8.997 1.00 98.88 193 ALA A O 1
ATOM 1496 N N . PHE A 1 194 ? -3.222 -6.815 11.152 1.00 98.88 194 PHE A N 1
ATOM 1497 C CA . PHE A 1 194 ? -4.555 -6.645 11.719 1.00 98.88 194 PHE A CA 1
ATOM 1498 C C . PHE A 1 194 ? -4.636 -5.360 12.539 1.00 98.88 194 PHE A C 1
ATOM 1500 O O . PHE A 1 194 ? -3.850 -5.156 13.471 1.00 98.88 194 PHE A O 1
ATOM 1507 N N . TRP A 1 195 ? -5.615 -4.520 12.209 1.00 98.75 195 TRP A N 1
ATOM 1508 C CA . TRP A 1 195 ? -5.888 -3.221 12.813 1.00 98.75 195 TRP A CA 1
ATOM 1509 C C . TRP A 1 195 ? -7.227 -3.257 13.572 1.00 98.75 195 TRP A C 1
ATOM 1511 O O . TRP A 1 195 ? -8.293 -3.193 12.953 1.00 98.75 195 TRP A O 1
ATOM 1521 N N . PRO A 1 196 ? -7.212 -3.353 14.914 1.00 98.62 196 PRO A N 1
ATOM 1522 C CA . PRO A 1 196 ? -8.432 -3.491 15.709 1.00 98.62 196 PRO A CA 1
ATOM 1523 C C . PRO A 1 196 ? -9.294 -2.221 15.700 1.00 98.62 196 PRO A C 1
ATOM 1525 O O . PRO A 1 196 ? -8.775 -1.117 15.885 1.00 98.62 196 PRO A O 1
ATOM 1528 N N . TRP A 1 197 ? -10.623 -2.358 15.623 1.00 98.31 197 TRP A N 1
ATOM 1529 C CA . TRP A 1 197 ? -11.545 -1.211 15.709 1.00 98.31 197 TRP A CA 1
ATOM 1530 C C . TRP A 1 197 ? -11.410 -0.423 17.017 1.00 98.31 197 TRP A C 1
ATOM 1532 O O . TRP A 1 197 ? -11.557 0.797 17.014 1.00 98.31 197 TRP A O 1
ATOM 1542 N N . SER A 1 198 ? -11.076 -1.103 18.118 1.00 97.50 198 SER A N 1
ATOM 1543 C CA . SER A 1 198 ? -10.819 -0.497 19.434 1.00 97.50 198 SER A CA 1
ATOM 1544 C C . SER A 1 198 ? -9.615 0.449 19.454 1.00 97.50 198 SER A C 1
ATOM 1546 O O . SER A 1 198 ? -9.531 1.305 20.333 1.00 97.50 198 SER A O 1
ATOM 1548 N N . TYR A 1 199 ? -8.698 0.300 18.495 1.00 98.38 199 TYR A N 1
ATOM 1549 C CA . TYR A 1 199 ? -7.582 1.211 18.275 1.00 98.38 199 TYR A CA 1
ATOM 1550 C C . TYR A 1 199 ? -7.921 2.245 17.198 1.00 98.38 199 TYR A C 1
ATOM 1552 O O . TYR A 1 199 ? -7.671 3.433 17.374 1.00 98.38 199 TYR A O 1
ATOM 1560 N N . LEU A 1 200 ? -8.517 1.801 16.086 1.00 97.94 200 LEU A N 1
ATOM 1561 C CA . LEU A 1 200 ? -8.778 2.657 14.931 1.00 97.94 200 LEU A CA 1
ATOM 1562 C C . LEU A 1 200 ? -9.818 3.746 15.206 1.00 97.94 200 LEU A C 1
ATOM 1564 O O . LEU A 1 200 ? -9.679 4.852 14.693 1.00 97.94 200 LEU A O 1
ATOM 1568 N N . ARG A 1 201 ? -10.854 3.468 16.005 1.00 96.25 201 ARG A N 1
ATOM 1569 C CA . ARG A 1 201 ? -11.971 4.401 16.211 1.00 96.25 201 ARG A CA 1
ATOM 1570 C C . ARG A 1 201 ? -12.130 4.790 17.666 1.00 96.25 201 ARG A C 1
ATOM 1572 O O . ARG A 1 201 ? -12.143 3.948 18.558 1.00 96.25 201 ARG A O 1
ATOM 1579 N N . THR A 1 202 ? -12.367 6.078 17.898 1.00 89.75 202 THR A N 1
ATOM 1580 C CA . THR A 1 202 ? -12.610 6.640 19.236 1.00 89.75 202 THR A CA 1
ATOM 1581 C C . THR A 1 202 ? -13.831 6.048 19.929 1.00 89.75 202 THR A C 1
ATOM 1583 O O . THR A 1 202 ? -13.823 5.901 21.155 1.00 89.75 202 THR A O 1
ATOM 1586 N N . SER A 1 203 ? -14.832 5.648 19.142 1.00 90.38 203 SER A N 1
ATOM 1587 C CA . SER A 1 203 ? -16.019 4.917 19.591 1.00 90.38 203 SER A CA 1
ATOM 1588 C C . SER A 1 203 ? -15.777 3.423 19.840 1.00 90.38 203 SER A C 1
ATOM 1590 O O . SER A 1 203 ? -16.603 2.776 20.483 1.00 90.38 203 SER A O 1
ATOM 1592 N N . GLY A 1 204 ? -14.696 2.856 19.291 1.00 89.75 204 GLY A N 1
ATOM 1593 C CA . GLY A 1 204 ? -14.410 1.420 19.259 1.00 89.75 204 GLY A CA 1
ATOM 1594 C C . GLY A 1 204 ? -15.370 0.583 18.405 1.00 89.75 204 GLY A C 1
ATOM 1595 O O . GLY A 1 204 ? -15.234 -0.638 18.365 1.00 89.75 204 GLY A O 1
ATOM 1596 N N . LYS A 1 205 ? -16.354 1.201 17.738 1.00 94.50 205 LYS A N 1
ATOM 1597 C CA . LYS A 1 205 ? -17.364 0.494 16.939 1.00 94.50 205 LYS A CA 1
ATOM 1598 C C . LYS A 1 205 ? -16.855 0.245 15.524 1.00 94.50 205 LYS A C 1
ATOM 1600 O O . LYS A 1 205 ? -16.253 1.134 14.927 1.00 94.50 205 LYS A O 1
ATOM 1605 N N . ALA A 1 206 ? -17.162 -0.922 14.967 1.00 96.50 206 ALA A N 1
ATOM 1606 C CA . ALA A 1 206 ? -16.892 -1.221 13.565 1.00 96.50 206 ALA A CA 1
ATOM 1607 C C . ALA A 1 206 ? -17.592 -0.223 12.628 1.00 96.50 206 ALA A C 1
ATOM 1609 O O . ALA A 1 206 ? -18.658 0.309 12.957 1.00 96.50 206 ALA A O 1
ATOM 1610 N N . LEU A 1 207 ? -16.982 0.028 11.470 1.00 96.94 207 LEU A N 1
ATOM 1611 C CA . LEU A 1 207 ? -17.708 0.578 10.328 1.00 96.94 207 LEU A CA 1
ATOM 1612 C C . LEU A 1 207 ? -18.642 -0.494 9.749 1.00 96.94 207 LEU A C 1
ATOM 1614 O O . LEU A 1 207 ? -18.487 -1.687 10.013 1.00 96.94 207 LEU A O 1
ATOM 1618 N N . THR A 1 208 ? -19.628 -0.060 8.980 1.00 96.19 208 THR A N 1
ATOM 1619 C CA . THR A 1 208 ? -20.608 -0.914 8.313 1.00 96.19 208 THR A CA 1
ATOM 1620 C C . THR A 1 208 ? -20.512 -0.772 6.802 1.00 96.19 208 THR A C 1
ATOM 1622 O O . THR A 1 208 ? -19.881 0.145 6.283 1.00 96.19 208 THR A O 1
ATOM 1625 N N . ALA A 1 209 ? -21.115 -1.705 6.073 1.00 96.56 209 ALA A N 1
ATOM 1626 C CA . ALA A 1 209 ? -21.093 -1.677 4.619 1.00 96.56 209 ALA A CA 1
ATOM 1627 C C . ALA A 1 209 ? -21.631 -0.351 4.051 1.00 96.56 209 ALA A C 1
ATOM 1629 O O . ALA A 1 209 ? -22.700 0.111 4.445 1.00 96.56 209 ALA A O 1
ATOM 1630 N N . GLY A 1 210 ? -20.899 0.224 3.097 1.00 94.81 210 GLY A N 1
ATOM 1631 C CA . GLY A 1 210 ? -21.166 1.539 2.515 1.00 94.81 210 GLY A CA 1
ATOM 1632 C C . GLY A 1 210 ? -20.466 2.695 3.234 1.00 94.81 210 GLY A C 1
ATOM 1633 O O . GLY A 1 210 ? -20.293 3.751 2.625 1.00 94.81 210 GLY A O 1
ATOM 1634 N N . ASP A 1 211 ? -20.008 2.500 4.474 1.00 97.69 211 ASP A N 1
ATOM 1635 C CA . ASP A 1 211 ? -19.130 3.467 5.127 1.00 97.69 211 ASP A CA 1
ATOM 1636 C C . ASP A 1 211 ? -17.773 3.522 4.412 1.00 97.69 211 ASP A C 1
ATOM 1638 O O . ASP A 1 211 ? -17.363 2.604 3.695 1.00 97.69 211 ASP A O 1
ATOM 1642 N N . SER A 1 212 ? -17.040 4.611 4.623 1.00 97.94 212 SER A N 1
ATOM 1643 C CA . SER A 1 212 ? -15.693 4.775 4.086 1.00 97.94 212 SER A CA 1
ATOM 1644 C C . SER A 1 212 ? -14.794 5.515 5.062 1.00 97.94 212 SER A C 1
ATOM 1646 O O . SER A 1 212 ? -15.259 6.152 6.010 1.00 97.94 212 SER A O 1
ATOM 1648 N N . PHE A 1 213 ? -13.494 5.425 4.820 1.00 98.50 213 PHE A N 1
ATOM 1649 C CA . PHE A 1 213 ? -12.490 6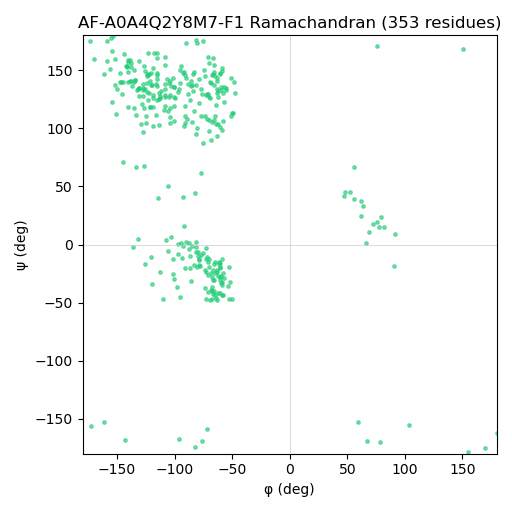.205 5.521 1.00 98.50 213 PHE A CA 1
ATOM 1650 C C . PHE A 1 213 ? -11.413 6.701 4.563 1.00 98.50 213 PHE A C 1
ATOM 1652 O O . PHE A 1 213 ? -11.234 6.156 3.472 1.00 98.50 213 PHE A O 1
ATOM 1659 N N . VAL A 1 214 ? -10.696 7.751 4.961 1.00 98.06 214 VAL A N 1
ATOM 1660 C CA . VAL A 1 214 ? -9.573 8.262 4.170 1.00 98.06 214 VAL A CA 1
ATOM 1661 C C . VAL A 1 214 ? -8.427 7.270 4.273 1.00 98.06 214 VAL A C 1
ATOM 1663 O O . VAL A 1 214 ? -8.046 6.882 5.379 1.00 98.06 214 VAL A O 1
ATOM 1666 N N . PHE A 1 215 ? -7.876 6.882 3.129 1.00 98.25 215 PHE A N 1
ATOM 1667 C CA . PHE A 1 215 ? -6.774 5.938 3.037 1.00 98.25 215 PHE A CA 1
ATOM 1668 C C . PHE A 1 215 ? -5.801 6.401 1.958 1.00 98.25 215 PHE A C 1
ATOM 1670 O O . PHE A 1 215 ? -6.166 6.496 0.792 1.00 98.25 215 PHE A O 1
ATOM 1677 N N . GLY A 1 216 ? -4.567 6.692 2.341 1.00 96.88 216 GLY A N 1
ATOM 1678 C CA . GLY A 1 216 ? -3.453 6.911 1.430 1.00 96.88 216 GLY A CA 1
ATOM 1679 C C . GLY A 1 216 ? -2.406 5.823 1.626 1.00 96.88 216 GLY A C 1
ATOM 1680 O O . GLY A 1 216 ? -2.144 5.423 2.763 1.00 96.88 216 GLY A O 1
ATOM 1681 N N . LEU A 1 217 ? -1.792 5.384 0.532 1.00 96.12 217 LEU A N 1
ATOM 1682 C CA . LEU A 1 217 ? -0.765 4.357 0.528 1.00 96.12 217 LEU A CA 1
ATOM 1683 C C . LEU A 1 217 ? 0.578 4.909 0.055 1.00 96.12 217 LEU A C 1
ATOM 1685 O O . LEU A 1 217 ? 0.666 5.640 -0.925 1.00 96.12 217 LEU A O 1
ATOM 1689 N N . GLU A 1 218 ? 1.642 4.512 0.728 1.00 94.06 218 GLU A N 1
ATOM 1690 C CA . GLU A 1 218 ? 3.009 4.777 0.319 1.00 94.06 218 GLU A CA 1
ATOM 1691 C C . GLU A 1 218 ? 3.850 3.535 0.615 1.00 94.06 218 GLU A C 1
ATOM 1693 O O . GLU A 1 218 ? 3.647 2.871 1.631 1.00 94.06 218 GLU A O 1
ATOM 1698 N N . ALA A 1 219 ? 4.759 3.196 -0.290 1.00 96.38 219 ALA A N 1
ATOM 1699 C CA . ALA A 1 219 ? 5.630 2.039 -0.157 1.00 96.38 219 ALA A CA 1
ATOM 1700 C C . ALA A 1 219 ? 7.064 2.426 -0.501 1.00 96.38 219 ALA A C 1
ATOM 1702 O O . ALA A 1 219 ? 7.302 3.221 -1.414 1.00 96.38 219 ALA A O 1
ATOM 1703 N N . MET A 1 220 ? 8.001 1.864 0.250 1.00 96.62 220 MET A N 1
ATOM 1704 C CA . MET A 1 220 ? 9.433 2.085 0.123 1.00 96.62 220 MET A CA 1
ATOM 1705 C C . MET A 1 220 ? 10.129 0.752 -0.089 1.00 96.62 220 MET A C 1
ATOM 1707 O O . MET A 1 220 ? 9.705 -0.253 0.479 1.00 96.62 220 MET A O 1
ATOM 1711 N N . TRP A 1 221 ? 11.208 0.796 -0.864 1.00 97.31 221 TRP A N 1
ATOM 1712 C CA . TRP A 1 221 ? 12.165 -0.286 -1.052 1.00 97.31 221 TRP A CA 1
ATOM 1713 C C . TRP A 1 221 ? 13.533 0.194 -0.596 1.00 97.31 221 TRP A C 1
ATOM 1715 O O . TRP A 1 221 ? 13.920 1.334 -0.870 1.00 97.31 221 TRP A O 1
ATOM 1725 N N . GLY A 1 222 ? 14.244 -0.666 0.110 1.00 90.69 222 GLY A N 1
ATOM 1726 C CA . GLY A 1 222 ? 15.582 -0.453 0.614 1.00 90.69 222 GLY A CA 1
ATOM 1727 C C . GLY A 1 222 ? 16.666 -0.906 -0.353 1.00 90.69 222 GLY A C 1
ATOM 1728 O O . GLY A 1 222 ? 16.428 -1.512 -1.395 1.00 90.69 222 GLY A O 1
ATOM 1729 N N . ASN A 1 223 ? 17.902 -0.600 0.002 1.00 88.69 223 ASN A N 1
ATOM 1730 C CA . ASN A 1 223 ? 19.076 -1.294 -0.502 1.00 88.69 223 ASN A CA 1
ATOM 1731 C C . ASN A 1 223 ? 19.279 -2.622 0.261 1.00 88.69 223 ASN A C 1
ATOM 1733 O O . ASN A 1 223 ? 18.625 -2.901 1.266 1.00 88.69 223 ASN A O 1
ATOM 1737 N N . GLY A 1 224 ? 20.236 -3.444 -0.178 1.00 91.81 224 GLY A N 1
ATOM 1738 C CA . GLY A 1 224 ? 20.450 -4.785 0.388 1.00 91.81 224 GLY A CA 1
ATOM 1739 C C . GLY A 1 224 ? 20.806 -4.839 1.885 1.00 91.81 224 GLY A C 1
ATOM 1740 O O . GLY A 1 224 ? 20.628 -5.890 2.509 1.00 91.81 224 GLY A O 1
ATOM 1741 N N . ASP A 1 225 ? 21.284 -3.736 2.473 1.00 94.06 225 ASP A N 1
ATOM 1742 C CA . ASP A 1 225 ? 21.548 -3.618 3.915 1.00 94.06 225 ASP A CA 1
ATOM 1743 C C . ASP A 1 225 ? 20.411 -2.936 4.705 1.00 94.06 225 ASP A C 1
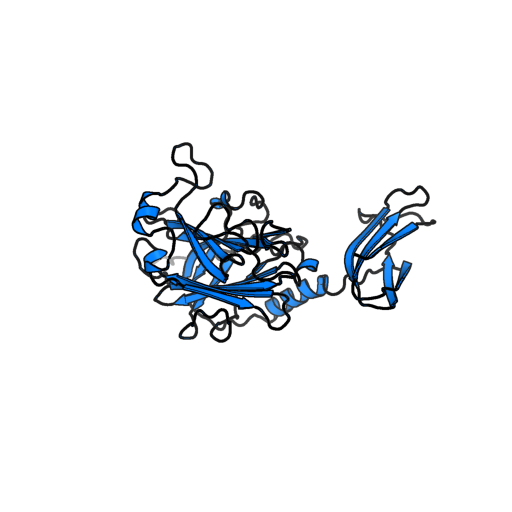ATOM 1745 O O . ASP A 1 225 ? 20.399 -2.985 5.937 1.00 94.06 225 ASP A O 1
ATOM 1749 N N . GLY A 1 226 ? 19.411 -2.381 4.013 1.00 95.25 226 GLY A N 1
ATOM 1750 C CA . GLY A 1 226 ? 18.234 -1.739 4.590 1.00 95.25 226 GLY A CA 1
ATOM 1751 C C . GLY A 1 226 ? 18.505 -0.380 5.237 1.00 95.25 226 GLY A C 1
ATOM 1752 O O . GLY A 1 226 ? 17.711 0.052 6.073 1.00 95.25 226 GLY A O 1
ATOM 1753 N N . THR A 1 227 ? 19.625 0.276 4.935 1.00 94.38 227 THR A N 1
ATOM 1754 C CA . THR A 1 227 ? 19.987 1.572 5.537 1.00 94.38 227 THR A CA 1
ATOM 1755 C C . THR A 1 227 ? 19.492 2.777 4.739 1.00 94.38 227 THR A C 1
ATOM 1757 O O . THR A 1 227 ? 19.366 3.870 5.306 1.00 94.38 227 THR A O 1
ATOM 1760 N N . GLU A 1 228 ? 19.182 2.579 3.457 1.00 91.19 228 GLU A N 1
ATOM 1761 C CA . GLU A 1 228 ? 18.760 3.627 2.531 1.00 91.19 228 GLU A CA 1
ATOM 1762 C C . GLU A 1 228 ? 17.649 3.152 1.590 1.00 91.19 228 GLU A C 1
ATOM 1764 O O . GLU A 1 228 ? 17.591 1.987 1.203 1.00 91.19 228 GLU A O 1
ATOM 1769 N N . MET A 1 229 ? 16.783 4.091 1.208 1.00 90.50 229 MET A N 1
ATOM 1770 C CA . MET A 1 229 ? 15.652 3.873 0.321 1.00 90.50 229 MET A CA 1
ATOM 1771 C C . MET A 1 229 ? 16.119 4.015 -1.126 1.00 90.50 229 MET A C 1
ATOM 1773 O O . MET A 1 229 ? 16.645 5.057 -1.512 1.00 90.50 229 MET A O 1
ATOM 1777 N N . THR A 1 230 ? 15.888 2.986 -1.931 1.00 87.50 230 THR A N 1
ATOM 1778 C CA . THR A 1 230 ? 16.265 2.917 -3.351 1.00 87.50 230 THR A CA 1
ATOM 1779 C C . THR A 1 230 ? 15.084 3.201 -4.270 1.00 87.50 230 THR A C 1
ATOM 1781 O O . THR A 1 230 ? 15.259 3.755 -5.354 1.00 87.50 230 THR A O 1
ATOM 1784 N N . HIS A 1 231 ? 13.868 2.876 -3.826 1.00 87.81 231 HIS A N 1
ATOM 1785 C CA . HIS A 1 231 ? 12.644 3.170 -4.556 1.00 87.81 231 HIS A CA 1
ATOM 1786 C C . HIS A 1 231 ? 11.518 3.575 -3.608 1.00 87.81 231 HIS A C 1
ATOM 1788 O O . HIS A 1 231 ? 11.483 3.189 -2.439 1.00 87.81 231 HIS A O 1
ATOM 1794 N N . ARG A 1 232 ? 10.570 4.358 -4.124 1.00 89.81 232 ARG A N 1
ATOM 1795 C CA . ARG A 1 232 ? 9.399 4.814 -3.377 1.00 89.81 232 ARG A CA 1
ATOM 1796 C C . ARG A 1 232 ? 8.231 5.053 -4.307 1.00 89.81 232 ARG A C 1
ATOM 1798 O O . ARG A 1 232 ? 8.396 5.744 -5.306 1.00 89.81 232 ARG A O 1
ATOM 1805 N N . LEU A 1 233 ? 7.039 4.626 -3.910 1.00 88.62 233 LEU A N 1
ATOM 1806 C CA . LEU A 1 233 ? 5.789 5.016 -4.558 1.00 88.62 233 LEU A CA 1
ATOM 1807 C C . LEU A 1 233 ? 4.789 5.574 -3.547 1.00 88.62 233 LEU A C 1
ATOM 1809 O O . LEU A 1 233 ? 4.827 5.235 -2.366 1.00 88.62 233 LEU A O 1
ATOM 1813 N N . ALA A 1 234 ? 3.887 6.425 -4.029 1.00 88.81 234 ALA A N 1
ATOM 1814 C CA . ALA A 1 234 ? 2.725 6.907 -3.290 1.00 88.81 234 ALA A CA 1
ATOM 1815 C C . ALA A 1 234 ? 1.491 6.791 -4.187 1.00 88.81 234 ALA A C 1
ATOM 1817 O O . ALA A 1 234 ? 1.545 7.189 -5.353 1.00 88.81 234 ALA A O 1
ATOM 1818 N N . ASP A 1 235 ? 0.408 6.241 -3.648 1.00 91.81 235 ASP A N 1
ATOM 1819 C CA . ASP A 1 235 ? -0.786 5.846 -4.388 1.00 91.81 235 ASP A CA 1
ATOM 1820 C C . ASP A 1 235 ? -2.043 5.877 -3.492 1.00 91.81 235 ASP A C 1
ATOM 1822 O O . ASP A 1 235 ? -1.983 6.232 -2.311 1.00 91.81 235 ASP A O 1
ATOM 1826 N N . ASN A 1 236 ? -3.199 5.537 -4.063 1.00 94.25 236 ASN A N 1
ATOM 1827 C CA . ASN A 1 236 ? -4.516 5.754 -3.463 1.00 94.25 236 ASN A CA 1
ATOM 1828 C C . ASN A 1 236 ? -4.724 7.234 -3.109 1.00 94.25 236 ASN A C 1
ATOM 1830 O O . ASN A 1 236 ? -4.771 7.630 -1.944 1.00 94.25 236 ASN A O 1
ATOM 1834 N N . LEU A 1 237 ? -4.786 8.063 -4.148 1.00 87.44 237 LEU A N 1
ATOM 1835 C CA . LEU A 1 237 ? -4.850 9.520 -4.126 1.00 87.44 237 LEU A CA 1
ATOM 1836 C C . LEU A 1 237 ? -6.100 10.005 -4.856 1.00 87.44 237 LEU A C 1
ATOM 1838 O O . LEU A 1 237 ? -6.519 9.400 -5.831 1.00 87.44 237 LEU A O 1
ATOM 1842 N N . LYS A 1 238 ? -6.697 11.115 -4.415 1.00 85.19 238 LYS A N 1
ATOM 1843 C CA . LYS A 1 238 ? -7.942 11.629 -5.017 1.00 85.19 238 LYS A CA 1
ATOM 1844 C C . LYS A 1 238 ? -7.813 11.938 -6.508 1.00 85.19 238 LYS A C 1
ATOM 1846 O O . LYS A 1 238 ? -8.795 11.778 -7.228 1.00 85.19 238 LYS A O 1
ATOM 1851 N N . ASP A 1 239 ? -6.640 12.403 -6.926 1.00 79.06 239 ASP A N 1
ATOM 1852 C CA . ASP A 1 239 ? -6.301 12.704 -8.311 1.00 79.06 239 ASP A CA 1
ATOM 1853 C C . ASP A 1 239 ? -4.774 12.717 -8.527 1.00 79.06 239 ASP A C 1
ATOM 1855 O O . ASP A 1 239 ? -3.974 12.574 -7.594 1.00 79.06 239 ASP A O 1
ATOM 1859 N N . ASP A 1 240 ? -4.376 12.881 -9.785 1.00 68.69 240 ASP A N 1
ATOM 1860 C CA . ASP A 1 240 ? -2.993 12.926 -10.265 1.00 68.69 240 ASP A CA 1
ATOM 1861 C C . ASP A 1 240 ? -2.237 14.218 -9.902 1.00 68.69 240 ASP A C 1
ATOM 1863 O O . ASP A 1 240 ? -1.008 14.253 -9.978 1.00 68.69 240 ASP A O 1
ATOM 1867 N N . LYS A 1 241 ? -2.932 15.266 -9.438 1.00 72.06 241 LYS A N 1
ATOM 1868 C CA . LYS A 1 241 ? -2.339 16.561 -9.056 1.00 72.06 241 LYS A CA 1
ATOM 1869 C C . LYS A 1 241 ? -1.865 16.584 -7.610 1.00 72.06 241 LYS A C 1
ATOM 1871 O O . LYS A 1 241 ? -1.200 17.538 -7.191 1.00 72.06 241 LYS A O 1
ATOM 1876 N N . VAL A 1 242 ? -2.208 15.566 -6.821 1.00 71.31 242 VAL A N 1
ATOM 1877 C CA . VAL A 1 242 ? -1.798 15.485 -5.421 1.00 71.31 242 VAL A CA 1
ATOM 1878 C C . VAL A 1 242 ? -0.274 15.400 -5.311 1.00 71.31 242 VAL A C 1
ATOM 1880 O O . VAL A 1 242 ? 0.389 14.608 -5.977 1.00 71.31 242 VAL A O 1
ATOM 1883 N N . ASN A 1 243 ? 0.299 16.195 -4.403 1.00 66.88 243 ASN A N 1
ATOM 1884 C CA . ASN A 1 243 ? 1.733 16.175 -4.141 1.00 66.88 243 ASN A CA 1
ATOM 1885 C C . ASN A 1 243 ? 2.174 14.821 -3.555 1.00 66.88 243 ASN A C 1
ATOM 1887 O O . ASN A 1 243 ? 1.900 14.509 -2.394 1.00 66.88 243 ASN A O 1
ATOM 1891 N N . ARG A 1 244 ? 2.922 14.052 -4.352 1.00 72.12 244 ARG A N 1
ATOM 1892 C CA . ARG A 1 244 ? 3.485 12.754 -3.954 1.00 72.12 244 ARG A CA 1
ATOM 1893 C C . ARG A 1 244 ? 4.832 12.859 -3.247 1.00 72.12 244 ARG A C 1
ATOM 1895 O O . ARG A 1 244 ? 5.198 11.931 -2.534 1.00 72.12 244 ARG A O 1
ATOM 1902 N N . ILE A 1 245 ? 5.560 13.966 -3.400 1.00 63.09 245 ILE A N 1
ATOM 1903 C CA . ILE A 1 245 ? 6.886 14.185 -2.789 1.00 63.09 245 ILE A CA 1
ATOM 1904 C C . ILE A 1 245 ? 6.748 14.342 -1.272 1.00 63.09 245 ILE A C 1
ATOM 1906 O O . ILE A 1 245 ? 7.434 13.676 -0.506 1.00 63.09 245 ILE A O 1
ATOM 1910 N N . PHE A 1 246 ? 5.800 15.169 -0.829 1.00 69.81 246 PHE A N 1
ATOM 1911 C CA . PHE A 1 246 ? 5.460 15.345 0.584 1.00 69.81 246 PHE A CA 1
ATOM 1912 C C . PHE A 1 246 ? 4.131 14.665 0.904 1.00 69.81 246 PHE A C 1
ATOM 1914 O O . PHE A 1 246 ? 3.241 15.274 1.493 1.00 69.81 246 PHE A O 1
ATOM 1921 N N . PHE A 1 247 ? 3.989 13.399 0.512 1.00 81.06 247 PHE A N 1
ATOM 1922 C CA . PHE A 1 247 ? 2.739 12.646 0.638 1.00 81.06 247 PHE A CA 1
ATOM 1923 C C . PHE A 1 247 ? 2.166 12.639 2.063 1.00 81.06 247 PHE A C 1
ATOM 1925 O O . PHE A 1 247 ? 0.957 12.752 2.251 1.00 81.06 247 PHE A O 1
ATOM 1932 N N . PHE A 1 248 ? 3.022 12.599 3.090 1.00 79.56 248 PHE A N 1
ATOM 1933 C CA . PHE A 1 248 ? 2.596 12.699 4.490 1.00 79.56 248 PHE A CA 1
ATOM 1934 C C . PHE A 1 248 ? 1.898 14.026 4.837 1.00 79.56 248 PHE A C 1
ATOM 1936 O O . PHE A 1 248 ? 1.215 14.084 5.854 1.00 79.56 248 PHE A O 1
ATOM 1943 N N . ARG A 1 249 ? 2.044 15.067 4.003 1.00 79.56 249 ARG A N 1
ATOM 1944 C CA . ARG A 1 249 ? 1.351 16.362 4.100 1.00 79.56 249 ARG A CA 1
ATOM 1945 C C . ARG A 1 249 ? 0.078 16.454 3.272 1.00 79.56 249 ARG A C 1
ATOM 1947 O O . ARG A 1 249 ? -0.691 17.390 3.461 1.00 79.56 249 ARG A O 1
ATOM 1954 N N . ALA A 1 250 ? -0.169 15.500 2.383 1.00 82.44 250 ALA A N 1
ATOM 1955 C CA . ALA A 1 250 ? -1.276 15.534 1.437 1.00 82.44 250 ALA A CA 1
ATOM 1956 C C . ALA A 1 250 ? -2.605 15.056 2.049 1.00 82.44 250 ALA A C 1
ATOM 1958 O O . ALA A 1 250 ? -3.335 14.305 1.413 1.00 82.44 250 ALA A O 1
ATOM 1959 N N . ARG A 1 251 ? -2.941 15.498 3.270 1.00 87.81 251 ARG A N 1
ATOM 1960 C CA . ARG A 1 251 ? -4.127 15.045 4.019 1.00 87.81 251 ARG A CA 1
ATOM 1961 C C . ARG A 1 251 ? -5.413 15.100 3.192 1.00 87.81 251 ARG A C 1
ATOM 1963 O O . ARG A 1 251 ? -6.182 14.147 3.169 1.00 87.81 251 ARG A O 1
ATOM 1970 N N . ASP A 1 252 ? -5.633 16.214 2.496 1.00 87.69 252 ASP A N 1
ATOM 1971 C CA . ASP A 1 252 ? -6.811 16.414 1.646 1.00 87.69 252 ASP A CA 1
ATOM 1972 C C . ASP A 1 252 ? -6.688 15.759 0.266 1.00 87.69 252 ASP A C 1
ATOM 1974 O O . ASP A 1 252 ? -7.664 15.755 -0.478 1.00 87.69 252 ASP A O 1
ATOM 1978 N N . GLY A 1 253 ? -5.524 15.206 -0.073 1.00 86.81 253 GLY A N 1
ATOM 1979 C CA . GLY A 1 253 ? -5.256 14.503 -1.323 1.00 86.81 253 GLY A CA 1
ATOM 1980 C C . GLY A 1 253 ? -5.262 12.978 -1.200 1.00 86.81 253 GLY A C 1
ATOM 1981 O O . GLY A 1 253 ? -5.317 12.304 -2.223 1.00 86.81 253 GLY A O 1
ATOM 1982 N N . TRP A 1 254 ? -5.244 12.412 0.009 1.00 93.88 254 TRP A N 1
ATOM 1983 C CA . TRP A 1 254 ? -5.377 10.965 0.194 1.00 93.88 254 TRP A CA 1
ATOM 1984 C C . TRP A 1 254 ? -6.737 10.467 -0.298 1.00 93.88 254 TRP A C 1
ATOM 1986 O O . TRP A 1 254 ? -7.763 11.134 -0.127 1.00 93.88 254 TRP A O 1
ATOM 1996 N N . GLY A 1 255 ? -6.718 9.299 -0.931 1.00 95.38 255 GLY A N 1
ATOM 1997 C CA . GLY A 1 255 ? -7.884 8.614 -1.462 1.00 95.38 255 GLY A CA 1
ATOM 1998 C C . GLY A 1 255 ? -8.753 8.026 -0.358 1.00 95.38 255 GLY A C 1
ATOM 1999 O O . GLY A 1 255 ? -8.724 8.451 0.802 1.00 95.38 255 GLY A O 1
ATOM 2000 N N . ARG A 1 256 ? -9.568 7.040 -0.722 1.00 96.94 256 ARG A N 1
ATOM 2001 C CA . ARG A 1 256 ? -10.505 6.423 0.220 1.00 96.94 256 ARG A CA 1
ATOM 2002 C C . ARG A 1 256 ? -10.445 4.906 0.219 1.00 96.94 256 ARG A C 1
ATOM 2004 O O . ARG A 1 256 ? -10.014 4.287 -0.749 1.00 96.94 256 ARG A O 1
ATOM 2011 N N . ALA A 1 257 ? -10.898 4.328 1.317 1.00 98.38 257 ALA A N 1
ATOM 2012 C CA . ALA A 1 257 ? -11.188 2.916 1.453 1.00 98.38 257 ALA A CA 1
ATOM 2013 C C . ALA A 1 257 ? -12.677 2.757 1.778 1.00 98.38 257 ALA A C 1
ATOM 2015 O O . ALA A 1 257 ? -13.186 3.428 2.679 1.00 98.38 257 ALA A O 1
ATOM 2016 N N . VAL A 1 258 ? -13.383 1.917 1.023 1.00 98.00 258 VAL A N 1
ATOM 2017 C CA . VAL A 1 258 ? -14.843 1.755 1.121 1.00 98.00 258 VAL A CA 1
ATOM 2018 C C . VAL A 1 258 ? -15.176 0.369 1.656 1.00 98.00 258 VAL A C 1
ATOM 2020 O O . VAL A 1 258 ? -14.709 -0.634 1.123 1.00 98.00 258 VAL A O 1
ATOM 2023 N N . ILE A 1 259 ? -15.990 0.306 2.708 1.00 98.19 259 ILE A N 1
ATOM 2024 C CA . ILE A 1 259 ? -16.419 -0.946 3.330 1.00 98.19 259 ILE A CA 1
ATOM 2025 C C . ILE A 1 259 ? -17.438 -1.632 2.419 1.00 98.19 259 ILE A C 1
ATOM 2027 O O . ILE A 1 259 ? -18.572 -1.172 2.267 1.00 98.19 259 ILE A O 1
ATOM 2031 N N . SER A 1 260 ? -17.051 -2.753 1.817 1.00 96.62 260 SER A N 1
ATOM 2032 C CA . SER A 1 260 ? -17.935 -3.508 0.935 1.00 96.62 260 SER A CA 1
ATOM 2033 C C . SER A 1 260 ? -18.930 -4.354 1.731 1.00 96.62 260 SER A C 1
ATOM 2035 O O . SER A 1 260 ? -18.596 -4.969 2.746 1.00 96.62 260 SER A O 1
ATOM 2037 N N . ALA A 1 261 ? -20.160 -4.441 1.217 1.00 93.81 261 ALA A N 1
ATOM 2038 C CA . ALA A 1 261 ? -21.189 -5.349 1.722 1.00 93.81 261 ALA A CA 1
ATOM 2039 C C . ALA A 1 261 ? -20.938 -6.816 1.342 1.00 93.81 261 ALA A C 1
ATOM 2041 O O . ALA A 1 261 ? -21.517 -7.716 1.949 1.00 93.81 261 ALA A O 1
ATOM 2042 N N . LYS A 1 262 ? -20.153 -7.059 0.286 1.00 93.44 262 LYS A N 1
ATOM 2043 C CA . LYS A 1 262 ? -19.951 -8.385 -0.306 1.00 93.44 262 LYS A CA 1
ATOM 2044 C C . LYS A 1 262 ? -18.487 -8.596 -0.675 1.00 93.44 262 LYS A C 1
ATOM 2046 O O . LYS A 1 262 ? -17.832 -7.680 -1.163 1.00 93.44 262 LYS A O 1
ATOM 2051 N N . GLY A 1 263 ? -18.011 -9.810 -0.437 1.00 91.75 263 GLY A N 1
ATOM 2052 C CA . GLY A 1 263 ? -16.771 -10.328 -1.003 1.00 91.75 263 GLY A CA 1
ATOM 2053 C C . GLY A 1 263 ? -17.062 -11.147 -2.258 1.00 91.75 263 GLY A C 1
ATOM 2054 O O . GLY A 1 263 ? -18.188 -11.133 -2.768 1.00 91.75 263 GLY A O 1
ATOM 2055 N N . ASN A 1 264 ? -16.060 -11.886 -2.718 1.00 87.62 264 ASN A N 1
ATOM 2056 C CA . ASN A 1 264 ? -16.050 -12.684 -3.934 1.00 87.62 264 ASN A CA 1
ATOM 2057 C C . ASN A 1 264 ? -16.570 -11.868 -5.115 1.00 87.62 264 ASN A C 1
ATOM 2059 O O . ASN A 1 264 ? -17.439 -12.314 -5.868 1.00 87.62 264 ASN A O 1
ATOM 2063 N N . LEU A 1 265 ? -16.095 -10.625 -5.216 1.00 83.12 265 LEU A N 1
ATOM 2064 C CA . LEU A 1 265 ? -16.496 -9.737 -6.287 1.00 83.12 265 LEU A CA 1
ATOM 2065 C C . LEU A 1 265 ? -16.056 -10.372 -7.604 1.00 83.12 265 LEU A C 1
ATOM 2067 O O . LEU A 1 265 ? -14.904 -10.759 -7.791 1.00 83.12 265 LEU A O 1
ATOM 2071 N N . GLU A 1 266 ? -16.981 -10.524 -8.542 1.00 67.38 266 GLU A N 1
ATOM 2072 C CA . GLU A 1 266 ? -16.574 -10.954 -9.867 1.00 67.38 266 GLU A CA 1
ATOM 2073 C C . GLU A 1 266 ? -15.720 -9.839 -10.463 1.00 67.38 266 GLU A C 1
ATOM 2075 O O . GLU A 1 266 ? -16.240 -8.788 -10.842 1.00 67.38 266 GLU A O 1
ATOM 2080 N N . ILE A 1 267 ? -14.403 -10.062 -10.553 1.00 59.50 267 ILE A N 1
ATOM 2081 C CA . ILE A 1 267 ? -13.554 -9.240 -11.409 1.00 59.50 267 ILE A CA 1
ATOM 2082 C C . ILE A 1 267 ? -14.148 -9.394 -12.802 1.00 59.50 267 ILE A C 1
ATOM 2084 O O . ILE A 1 267 ? -14.054 -10.463 -13.422 1.00 59.50 267 ILE A O 1
ATOM 2088 N N . THR A 1 268 ? -14.819 -8.344 -13.260 1.00 54.94 268 THR A N 1
ATOM 2089 C CA . THR A 1 268 ? -15.555 -8.384 -14.517 1.00 54.94 268 THR A CA 1
ATOM 2090 C C . THR A 1 268 ? -14.592 -8.736 -15.647 1.00 54.94 268 THR A C 1
ATOM 2092 O O . THR A 1 268 ? -13.399 -8.419 -15.593 1.00 54.94 268 THR A O 1
ATOM 2095 N N . ALA A 1 269 ? -15.094 -9.361 -16.714 1.00 50.56 269 ALA A N 1
ATOM 2096 C CA . ALA A 1 269 ? -14.282 -9.610 -17.905 1.00 50.56 269 ALA A CA 1
ATOM 2097 C C . ALA A 1 269 ? -13.605 -8.318 -18.412 1.00 50.56 269 ALA A C 1
ATOM 2099 O O . ALA A 1 269 ? -12.472 -8.372 -18.874 1.00 50.56 269 ALA A O 1
ATOM 2100 N N . GLY A 1 270 ? -14.255 -7.158 -18.236 1.00 47.09 270 GLY A N 1
ATOM 2101 C CA . GLY A 1 270 ? -13.702 -5.838 -18.543 1.00 47.09 270 GLY A CA 1
ATOM 2102 C C . GLY A 1 270 ? -12.535 -5.419 -17.644 1.00 47.09 270 GLY A C 1
ATOM 2103 O O . GLY A 1 270 ? -11.554 -4.896 -18.152 1.00 47.09 270 GLY A O 1
ATOM 2104 N N . GLN A 1 271 ? -12.580 -5.690 -16.337 1.00 51.09 271 GLN A N 1
ATOM 2105 C CA . GLN A 1 271 ? -11.462 -5.404 -15.424 1.00 51.09 271 GLN A CA 1
ATOM 2106 C C . GLN A 1 271 ? -10.276 -6.346 -15.652 1.00 51.09 271 GLN A C 1
ATOM 2108 O O . GLN A 1 271 ? -9.141 -5.880 -15.687 1.00 51.09 271 GLN A O 1
ATOM 2113 N N . LYS A 1 272 ? -10.524 -7.642 -15.893 1.00 53.59 272 LYS A N 1
ATOM 2114 C CA . LYS A 1 272 ? -9.466 -8.587 -16.300 1.00 53.59 272 LYS A CA 1
ATOM 2115 C C . LYS A 1 272 ? -8.854 -8.185 -17.637 1.00 53.59 272 LYS A C 1
ATOM 2117 O O . LYS A 1 272 ? -7.639 -8.231 -17.787 1.00 53.59 272 LYS A O 1
ATOM 2122 N N . ALA A 1 273 ? -9.681 -7.768 -18.597 1.00 54.00 273 ALA A N 1
ATOM 2123 C CA . ALA A 1 273 ? -9.220 -7.281 -19.890 1.00 54.00 273 ALA A CA 1
ATOM 2124 C C . ALA A 1 273 ? -8.439 -5.972 -19.757 1.00 54.00 273 ALA A C 1
ATOM 2126 O O . ALA A 1 273 ? -7.406 -5.859 -20.392 1.00 54.00 273 ALA A O 1
ATOM 2127 N N . LEU A 1 274 ? -8.861 -5.034 -18.905 1.00 52.75 274 LEU A N 1
ATOM 2128 C CA . LEU A 1 274 ? -8.147 -3.781 -18.648 1.00 52.75 274 LEU A CA 1
ATOM 2129 C C . LEU A 1 274 ? -6.810 -4.028 -17.944 1.00 52.75 274 LEU A C 1
ATOM 2131 O O . LEU A 1 274 ? -5.806 -3.439 -18.319 1.00 52.75 274 LEU A O 1
ATOM 2135 N N . GLN A 1 275 ? -6.773 -4.923 -16.957 1.00 55.81 275 GLN A N 1
ATOM 2136 C CA . GLN A 1 275 ? -5.539 -5.336 -16.295 1.00 55.81 275 GLN A CA 1
ATOM 2137 C C . GLN A 1 275 ? -4.597 -6.027 -17.286 1.00 55.81 275 GLN A C 1
ATOM 2139 O O . GLN A 1 275 ? -3.430 -5.667 -17.376 1.00 55.81 275 GLN A O 1
ATOM 2144 N N . ALA A 1 276 ? -5.110 -6.970 -18.079 1.00 53.94 276 ALA A N 1
ATOM 2145 C CA . ALA A 1 276 ? -4.349 -7.636 -19.126 1.00 53.94 276 ALA A CA 1
ATOM 2146 C C . ALA A 1 276 ? -3.945 -6.681 -20.257 1.00 53.94 276 ALA A C 1
ATOM 2148 O O . ALA A 1 276 ? -2.903 -6.893 -20.852 1.00 53.94 276 ALA A O 1
ATOM 2149 N N . GLN A 1 277 ? -4.729 -5.647 -20.563 1.00 54.09 277 GLN A N 1
ATOM 2150 C CA . GLN A 1 277 ? -4.424 -4.625 -21.566 1.00 54.09 277 GLN A CA 1
ATOM 2151 C C . GLN A 1 277 ? -3.332 -3.688 -21.063 1.00 54.09 277 GLN A C 1
ATOM 2153 O O . GLN A 1 277 ? -2.363 -3.484 -21.779 1.00 54.09 277 GLN A O 1
ATOM 2158 N N . ARG A 1 278 ? -3.440 -3.200 -19.821 1.00 55.16 278 ARG A N 1
ATOM 2159 C CA . ARG A 1 278 ? -2.390 -2.422 -19.150 1.00 55.16 278 ARG A CA 1
ATOM 2160 C C . ARG A 1 278 ? -1.099 -3.225 -19.070 1.00 55.16 278 ARG A C 1
ATOM 2162 O O . ARG A 1 278 ? -0.049 -2.714 -19.402 1.00 55.16 278 ARG A O 1
ATOM 2169 N N . LEU A 1 279 ? -1.177 -4.508 -18.723 1.00 50.56 279 LEU A N 1
ATOM 2170 C CA . LEU A 1 279 ? -0.026 -5.411 -18.766 1.00 50.56 279 LEU A CA 1
ATOM 2171 C C . LEU A 1 279 ? 0.494 -5.609 -20.201 1.00 50.56 279 LEU A C 1
ATOM 2173 O O . LEU A 1 279 ? 1.689 -5.513 -20.431 1.00 50.56 279 LEU A O 1
ATOM 2177 N N . LYS A 1 280 ? -0.374 -5.851 -21.190 1.00 47.16 280 LYS A N 1
ATOM 2178 C CA . LYS A 1 280 ? 0.017 -6.082 -22.595 1.00 47.16 280 LYS A CA 1
ATOM 2179 C C . LYS A 1 280 ? 0.621 -4.860 -23.274 1.00 47.16 280 LYS A C 1
ATOM 2181 O O . LYS A 1 280 ? 1.480 -5.051 -24.120 1.00 47.16 280 LYS A O 1
ATOM 2186 N N . GLN A 1 281 ? 0.216 -3.650 -22.896 1.00 47.88 281 GLN A N 1
ATOM 2187 C CA . GLN A 1 281 ? 0.839 -2.416 -23.375 1.00 47.88 281 GLN A CA 1
ATOM 2188 C C . GLN A 1 281 ? 2.320 -2.310 -22.975 1.00 47.88 281 GLN A C 1
ATOM 2190 O O . GLN A 1 281 ? 3.028 -1.508 -23.566 1.00 47.88 281 GLN A O 1
ATOM 2195 N N . PHE A 1 282 ? 2.801 -3.123 -22.020 1.00 49.50 282 PHE A N 1
ATOM 2196 C CA . PHE A 1 282 ? 4.167 -3.009 -21.494 1.00 49.50 282 PHE A CA 1
ATOM 2197 C C . PHE A 1 282 ? 4.913 -4.349 -21.320 1.00 49.50 282 PHE A C 1
ATOM 2199 O O . PHE A 1 282 ? 6.078 -4.347 -20.934 1.00 49.50 282 PHE A O 1
ATOM 2206 N N . VAL A 1 283 ? 4.284 -5.500 -21.608 1.00 44.41 283 VAL A N 1
ATOM 2207 C CA . VAL A 1 283 ? 4.950 -6.825 -21.630 1.00 44.41 283 VAL A CA 1
ATOM 2208 C C . VAL A 1 283 ? 5.705 -7.060 -22.943 1.00 44.41 283 VAL A C 1
ATOM 2210 O O . VAL A 1 283 ? 6.657 -7.830 -22.943 1.00 44.41 283 VAL A O 1
ATOM 2213 N N . ASN A 1 284 ? 5.368 -6.317 -23.996 1.00 46.81 284 ASN A N 1
ATOM 2214 C CA . ASN A 1 284 ? 6.209 -6.121 -25.167 1.00 46.81 284 ASN A CA 1
ATOM 2215 C C . ASN A 1 284 ? 6.283 -4.611 -25.415 1.00 46.81 284 ASN A C 1
ATOM 2217 O O . ASN A 1 284 ? 5.351 -4.042 -25.976 1.00 46.81 284 ASN A O 1
ATOM 2221 N N . HIS A 1 285 ? 7.395 -3.959 -25.069 1.00 53.72 285 HIS A N 1
ATOM 2222 C CA . HIS A 1 285 ? 7.822 -2.813 -25.882 1.00 53.72 285 HIS A CA 1
ATOM 2223 C C . HIS A 1 285 ? 8.447 -3.411 -27.145 1.00 53.72 285 HIS A C 1
ATOM 2225 O O . HIS A 1 285 ? 9.658 -3.312 -27.340 1.00 53.72 285 HIS A O 1
ATOM 2231 N N . ASP A 1 286 ? 7.633 -4.159 -27.907 1.00 57.69 286 ASP A N 1
ATOM 2232 C CA . ASP A 1 286 ? 7.947 -4.499 -29.286 1.00 57.69 286 ASP A CA 1
ATOM 2233 C C . ASP A 1 286 ? 7.945 -3.148 -29.960 1.00 57.69 286 ASP A C 1
ATOM 2235 O O . ASP A 1 286 ? 6.926 -2.476 -30.112 1.00 57.69 286 ASP A O 1
ATOM 2239 N N . THR A 1 287 ? 9.143 -2.681 -30.208 1.00 63.28 287 THR A N 1
ATOM 2240 C CA . THR A 1 287 ? 9.331 -1.481 -30.975 1.00 63.28 287 THR A CA 1
ATOM 2241 C C . THR A 1 287 ? 8.840 -1.786 -32.393 1.00 63.28 287 THR A C 1
ATOM 2243 O O . THR A 1 287 ? 9.033 -2.887 -32.905 1.00 63.28 287 THR A O 1
ATOM 2246 N N . GLU A 1 288 ? 8.116 -0.861 -33.013 1.00 69.94 288 GLU A N 1
ATOM 2247 C CA . GLU A 1 288 ? 7.550 -1.044 -34.351 1.00 69.94 288 GLU A CA 1
ATOM 2248 C C . GLU A 1 288 ? 8.200 -0.055 -35.314 1.00 69.94 288 GLU A C 1
ATOM 2250 O O . GLU A 1 288 ? 8.538 1.069 -34.946 1.00 69.94 288 GLU A O 1
ATOM 2255 N N . GLY A 1 289 ? 8.376 -0.462 -36.567 1.00 79.25 289 GLY A N 1
ATOM 2256 C CA . GLY A 1 289 ? 8.929 0.415 -37.587 1.00 79.25 289 GLY A CA 1
ATOM 2257 C C . GLY A 1 289 ? 9.701 -0.330 -38.668 1.00 79.25 289 GLY A C 1
ATOM 2258 O O . GLY A 1 289 ? 9.976 -1.522 -38.540 1.00 79.25 289 GLY A O 1
ATOM 2259 N N . PRO A 1 290 ? 10.035 0.351 -39.773 1.00 85.69 290 PRO A N 1
ATOM 2260 C CA . PRO A 1 290 ? 10.716 -0.282 -40.895 1.00 85.69 290 PRO A CA 1
ATOM 2261 C C . PRO A 1 290 ? 12.230 -0.461 -40.684 1.00 85.69 290 PRO A C 1
ATOM 2263 O O . PRO A 1 290 ? 12.870 -1.096 -41.522 1.00 85.69 290 PRO A O 1
ATOM 2266 N N . VAL A 1 291 ? 12.824 0.122 -39.635 1.00 90.81 291 VAL A N 1
ATOM 2267 C CA . VAL A 1 291 ? 14.279 0.102 -39.413 1.00 90.81 291 VAL A CA 1
ATOM 2268 C C . VAL A 1 291 ? 14.645 -0.889 -38.314 1.00 90.81 291 VAL A C 1
ATOM 2270 O O . VAL A 1 291 ? 14.410 -0.614 -37.145 1.00 90.81 291 VAL A O 1
ATOM 2273 N N . ASP A 1 292 ? 15.276 -2.005 -38.677 1.00 94.31 292 ASP A N 1
ATOM 2274 C CA . ASP A 1 292 ? 15.715 -3.022 -37.714 1.00 94.31 292 ASP A CA 1
ATOM 2275 C C . ASP A 1 292 ? 16.992 -2.612 -36.957 1.00 94.31 292 ASP A C 1
ATOM 2277 O O . ASP A 1 292 ? 18.008 -2.246 -37.554 1.00 94.31 292 ASP A O 1
ATOM 2281 N N . ILE A 1 293 ? 16.977 -2.804 -35.642 1.00 92.69 293 ILE A N 1
ATOM 2282 C CA . ILE A 1 293 ? 18.078 -2.632 -34.695 1.00 92.69 293 ILE A CA 1
ATOM 2283 C C . ILE A 1 293 ? 18.342 -3.991 -34.042 1.00 92.69 293 ILE A C 1
ATOM 2285 O O . ILE A 1 293 ? 17.612 -4.435 -33.159 1.00 92.69 293 ILE A O 1
ATOM 2289 N N . ARG A 1 294 ? 19.393 -4.680 -34.493 1.00 95.12 294 ARG A N 1
ATOM 2290 C CA . ARG A 1 294 ? 19.736 -6.038 -34.042 1.00 95.12 294 ARG A CA 1
ATOM 2291 C C . ARG A 1 294 ? 20.909 -6.024 -33.069 1.00 95.12 294 ARG A C 1
ATOM 2293 O O . ARG A 1 294 ? 21.909 -5.358 -33.332 1.00 95.12 294 ARG A O 1
ATOM 2300 N N . TYR A 1 295 ? 20.815 -6.798 -31.992 1.00 94.00 295 TYR A N 1
ATOM 2301 C CA . TYR A 1 295 ? 21.874 -6.945 -30.990 1.00 94.00 295 TYR A CA 1
ATOM 2302 C C . TYR A 1 295 ? 21.768 -8.289 -30.258 1.00 94.00 295 TYR A C 1
ATOM 2304 O O . TYR A 1 295 ? 20.768 -9.000 -30.357 1.00 94.00 295 TYR A O 1
ATOM 2312 N N . THR A 1 296 ? 22.822 -8.661 -29.531 1.00 95.94 296 THR A N 1
ATOM 2313 C CA . THR A 1 296 ? 22.892 -9.931 -28.798 1.00 95.94 296 THR A CA 1
ATOM 2314 C C . THR A 1 296 ? 23.250 -9.674 -27.347 1.00 95.94 296 THR A C 1
ATOM 2316 O O . THR A 1 296 ? 24.211 -8.958 -27.072 1.00 95.94 296 THR A O 1
ATOM 2319 N N . LEU A 1 297 ? 22.519 -10.303 -26.428 1.00 91.75 297 LEU A N 1
ATOM 2320 C CA . LEU A 1 297 ? 22.774 -10.207 -24.994 1.00 91.75 297 LEU A CA 1
ATOM 2321 C C . LEU A 1 297 ? 23.362 -11.513 -24.437 1.00 91.75 297 LEU A C 1
ATOM 2323 O O . LEU A 1 297 ? 22.899 -12.600 -24.804 1.00 91.75 297 LEU A O 1
ATOM 2327 N N . PRO A 1 298 ? 24.364 -11.444 -23.541 1.00 87.06 298 PRO A N 1
ATOM 2328 C CA . PRO A 1 298 ? 24.993 -12.629 -22.950 1.00 87.06 298 PRO A CA 1
ATOM 2329 C C . PRO A 1 298 ? 24.099 -13.338 -21.916 1.00 87.06 298 PRO A C 1
ATOM 2331 O O . PRO A 1 298 ? 24.244 -14.546 -21.684 1.00 87.06 298 PRO A O 1
ATOM 2334 N N . GLU A 1 299 ? 23.162 -12.601 -21.327 1.00 77.06 299 GLU A N 1
ATOM 2335 C CA . GLU A 1 299 ? 22.145 -13.041 -20.374 1.00 77.06 299 GLU A CA 1
ATOM 2336 C C . GLU A 1 299 ? 20.943 -12.089 -20.418 1.00 77.06 299 GLU A C 1
ATOM 2338 O O . GLU A 1 299 ? 20.961 -11.130 -21.188 1.00 77.06 299 GLU A O 1
ATOM 2343 N N . ASP A 1 300 ? 19.902 -12.364 -19.636 1.00 75.75 300 ASP A N 1
ATOM 2344 C CA . ASP A 1 300 ? 18.749 -11.469 -19.533 1.00 75.75 300 ASP A CA 1
ATOM 2345 C C . ASP A 1 300 ? 19.210 -10.135 -18.926 1.00 75.75 300 ASP A C 1
ATOM 2347 O O . ASP A 1 300 ? 19.761 -10.108 -17.822 1.00 75.75 300 ASP A O 1
ATOM 2351 N N . ARG A 1 301 ? 19.025 -9.037 -19.662 1.00 72.06 301 ARG A N 1
ATOM 2352 C CA . ARG A 1 301 ? 19.529 -7.705 -19.300 1.00 72.06 301 ARG A CA 1
ATOM 2353 C C . ARG A 1 301 ? 18.477 -6.641 -19.582 1.00 72.06 301 ARG A C 1
ATOM 2355 O O . ARG A 1 301 ? 17.651 -6.800 -20.482 1.00 72.06 301 ARG A O 1
ATOM 2362 N N . ASP A 1 302 ? 18.529 -5.548 -18.830 1.00 72.56 302 ASP A N 1
ATOM 2363 C CA . ASP A 1 302 ? 17.788 -4.338 -19.180 1.00 72.56 302 ASP A CA 1
ATOM 2364 C C . ASP A 1 302 ? 18.595 -3.567 -20.235 1.00 72.56 302 ASP A C 1
ATOM 2366 O O . ASP A 1 302 ? 19.814 -3.456 -20.120 1.00 72.56 302 ASP A O 1
ATOM 2370 N N . VAL A 1 303 ? 17.935 -3.043 -21.268 1.00 77.44 303 VAL A N 1
ATOM 2371 C CA . VAL A 1 303 ? 18.566 -2.387 -22.422 1.00 77.44 303 VAL A CA 1
ATOM 2372 C C . VAL A 1 303 ? 18.021 -0.975 -22.601 1.00 77.44 303 VAL A C 1
ATOM 2374 O O . VAL A 1 303 ? 16.822 -0.730 -22.482 1.00 77.44 303 VAL A O 1
ATOM 2377 N N . THR A 1 304 ? 18.907 -0.041 -22.923 1.00 73.12 304 THR A N 1
ATOM 2378 C CA . THR A 1 304 ? 18.577 1.298 -23.417 1.00 73.12 304 THR A CA 1
ATOM 2379 C C . THR A 1 304 ? 19.011 1.413 -24.871 1.00 73.12 304 THR A C 1
ATOM 2381 O O . THR A 1 304 ? 20.156 1.084 -25.185 1.00 73.12 304 THR A O 1
ATOM 2384 N N . ILE A 1 305 ? 18.134 1.922 -25.738 1.00 79.81 305 ILE A N 1
ATOM 2385 C CA . ILE A 1 305 ? 18.453 2.220 -27.138 1.00 79.81 305 ILE A CA 1
ATOM 2386 C C . ILE A 1 305 ? 18.203 3.701 -27.410 1.00 79.81 305 ILE A C 1
ATOM 2388 O O . ILE A 1 305 ? 17.071 4.176 -27.339 1.00 79.81 305 ILE A O 1
ATOM 2392 N N . ALA A 1 306 ? 19.264 4.417 -27.772 1.00 79.94 306 ALA A N 1
ATOM 2393 C CA . ALA A 1 306 ? 19.213 5.808 -28.204 1.00 79.94 306 ALA A CA 1
ATOM 2394 C C . ALA A 1 306 ? 19.650 5.937 -29.666 1.00 79.94 306 ALA A C 1
ATOM 2396 O O . ALA A 1 306 ? 20.497 5.182 -30.145 1.00 79.94 306 ALA A O 1
ATOM 2397 N N . ILE A 1 307 ? 19.067 6.903 -30.366 1.00 86.25 307 ILE A N 1
ATOM 2398 C CA . ILE A 1 307 ? 19.325 7.202 -31.770 1.00 86.25 307 ILE A CA 1
ATOM 2399 C C . ILE A 1 307 ? 19.766 8.657 -31.860 1.00 86.25 307 ILE A C 1
ATOM 2401 O O . ILE A 1 307 ? 19.050 9.564 -31.430 1.00 86.25 307 ILE A O 1
ATOM 2405 N N . ASP A 1 308 ? 20.938 8.864 -32.446 1.00 83.12 308 ASP A N 1
ATOM 2406 C CA . ASP A 1 308 ? 21.550 10.168 -32.666 1.00 83.12 308 ASP A CA 1
ATOM 2407 C C . ASP A 1 308 ? 21.731 10.416 -34.169 1.00 83.12 308 ASP A C 1
ATOM 2409 O O . ASP A 1 308 ? 21.916 9.483 -34.956 1.00 83.12 308 ASP A O 1
ATOM 2413 N N . ASP A 1 309 ? 21.712 11.676 -34.594 1.00 85.62 309 ASP A N 1
ATOM 2414 C CA . ASP A 1 309 ? 22.024 12.039 -35.976 1.00 85.62 309 ASP A CA 1
ATOM 2415 C C . ASP A 1 309 ? 23.534 11.966 -36.277 1.00 85.62 309 ASP A C 1
ATOM 2417 O O . ASP A 1 309 ? 24.380 11.752 -35.403 1.00 85.62 309 ASP A O 1
ATOM 2421 N N . ALA A 1 310 ? 23.905 12.186 -37.541 1.00 82.50 310 ALA A N 1
ATOM 2422 C CA . ALA A 1 310 ? 25.301 12.193 -37.980 1.00 82.50 310 ALA A CA 1
ATOM 2423 C C . ALA A 1 310 ? 26.184 13.262 -37.293 1.00 82.50 310 ALA A C 1
ATOM 2425 O O . ALA A 1 310 ? 27.412 13.171 -37.357 1.00 82.50 310 ALA A O 1
ATOM 2426 N N . GLN A 1 311 ? 25.593 14.272 -36.643 1.00 83.25 311 GLN A N 1
ATOM 2427 C CA . GLN A 1 311 ? 26.296 15.294 -35.862 1.00 83.25 311 GLN A CA 1
ATOM 2428 C C . GLN A 1 311 ? 26.367 14.947 -34.363 1.00 83.25 311 GLN A C 1
ATOM 2430 O O . GLN A 1 311 ? 26.930 15.724 -33.591 1.00 83.25 311 GLN A O 1
ATOM 2435 N N . GLY A 1 312 ? 25.837 13.789 -33.953 1.00 77.75 312 GLY A N 1
ATOM 2436 C CA . GLY A 1 312 ? 25.798 13.334 -32.564 1.00 77.75 312 GLY A CA 1
ATOM 2437 C C . GLY A 1 312 ? 24.736 14.037 -31.721 1.00 77.75 312 GLY A C 1
ATOM 2438 O O . GLY A 1 312 ? 24.853 14.060 -30.497 1.00 77.75 312 GLY A O 1
ATOM 2439 N N . ARG A 1 313 ? 23.731 14.661 -32.347 1.00 77.19 313 ARG A N 1
ATOM 2440 C CA . ARG A 1 313 ? 22.585 15.224 -31.626 1.00 77.19 313 ARG A CA 1
ATOM 2441 C C . ARG A 1 313 ? 21.558 14.125 -31.405 1.00 77.19 313 ARG A C 1
ATOM 2443 O O . ARG A 1 313 ? 21.263 13.381 -32.336 1.00 77.19 313 ARG A O 1
ATOM 2450 N N . SER A 1 314 ? 20.993 14.074 -30.203 1.00 79.69 314 SER A N 1
ATOM 2451 C CA . SER A 1 314 ? 19.941 13.112 -29.880 1.00 79.69 314 SER A CA 1
ATOM 2452 C C . SER A 1 314 ? 18.697 13.360 -30.727 1.00 79.69 314 SER A C 1
ATOM 2454 O O . SER A 1 314 ? 18.243 14.499 -30.859 1.00 79.69 314 SER A O 1
ATOM 2456 N N . VAL A 1 315 ? 18.198 12.286 -31.331 1.00 79.06 315 VAL A N 1
ATOM 2457 C CA . VAL A 1 315 ? 17.035 12.274 -32.223 1.00 79.06 315 VAL A CA 1
ATOM 2458 C C . VAL A 1 315 ? 15.869 11.566 -31.551 1.00 79.06 315 VAL A C 1
ATOM 2460 O O . VAL A 1 315 ? 14.747 12.071 -31.566 1.00 79.06 315 VAL A O 1
ATOM 2463 N N . ARG A 1 316 ? 16.138 10.395 -30.970 1.00 76.38 316 ARG A N 1
ATOM 2464 C CA . ARG A 1 316 ? 15.130 9.567 -30.318 1.00 76.38 316 ARG A CA 1
ATOM 2465 C C . ARG A 1 316 ? 15.756 8.773 -29.182 1.00 76.38 316 ARG A C 1
ATOM 2467 O O . ARG A 1 316 ? 16.770 8.105 -29.382 1.00 76.38 316 ARG A O 1
ATOM 2474 N N . ASN A 1 317 ? 15.113 8.754 -28.025 1.00 72.62 317 ASN A N 1
ATOM 2475 C CA . ASN A 1 317 ? 15.309 7.688 -27.051 1.00 72.62 317 ASN A CA 1
ATOM 2476 C C . ASN A 1 317 ? 14.250 6.609 -27.316 1.00 72.62 317 ASN A C 1
ATOM 2478 O O . ASN A 1 317 ? 13.074 6.796 -27.004 1.00 72.62 317 ASN A O 1
ATOM 2482 N N . LEU A 1 318 ? 14.635 5.510 -27.971 1.00 68.75 318 LEU A N 1
ATOM 2483 C CA . LEU A 1 318 ? 13.684 4.487 -28.419 1.00 68.75 318 LEU A CA 1
ATOM 2484 C C . LEU A 1 318 ? 13.010 3.811 -27.218 1.00 68.75 318 LEU A C 1
ATOM 2486 O O . LEU A 1 318 ? 11.794 3.613 -27.218 1.00 68.75 318 LEU A O 1
ATOM 2490 N N . PHE A 1 319 ? 13.815 3.502 -26.199 1.00 69.81 319 PHE A N 1
ATOM 2491 C CA . PHE A 1 319 ? 13.400 3.128 -24.850 1.00 69.81 319 PHE A CA 1
ATOM 2492 C C . PHE A 1 319 ? 14.618 3.082 -23.912 1.00 69.81 319 PHE A C 1
ATOM 2494 O O . PHE A 1 319 ? 15.755 2.923 -24.361 1.00 69.81 319 PHE A O 1
ATOM 2501 N N . GLY A 1 320 ? 14.386 3.175 -22.599 1.00 64.00 320 GLY A N 1
ATOM 2502 C CA . GLY A 1 320 ? 15.438 3.112 -21.580 1.00 64.00 320 GLY A CA 1
ATOM 2503 C C . GLY A 1 320 ? 15.195 2.026 -20.537 1.00 64.00 320 GLY A C 1
ATOM 2504 O O . GLY A 1 320 ? 14.111 1.970 -19.971 1.00 64.00 320 GLY A O 1
ATOM 2505 N N . GLN A 1 321 ? 16.218 1.209 -20.267 1.00 58.78 321 GLN A N 1
ATOM 2506 C CA . GLN A 1 321 ? 1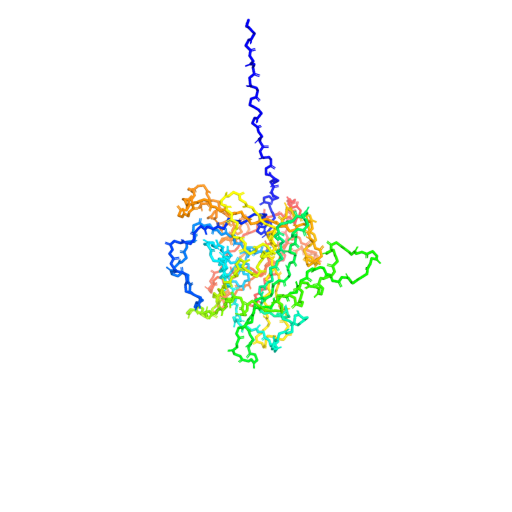6.222 0.142 -19.254 1.00 58.78 321 GLN A CA 1
ATOM 2507 C C . GLN A 1 321 ? 15.049 -0.849 -19.364 1.00 58.78 321 GLN A C 1
ATOM 2509 O O . GLN A 1 321 ? 14.443 -1.224 -18.363 1.00 58.78 321 GLN A O 1
ATOM 2514 N N . PHE A 1 322 ? 14.740 -1.303 -20.581 1.00 66.25 322 PHE A N 1
ATOM 2515 C CA . PHE A 1 322 ? 13.709 -2.320 -20.804 1.00 66.25 322 PHE A CA 1
ATOM 2516 C C . PHE A 1 322 ? 14.297 -3.731 -20.894 1.00 66.25 322 PHE A C 1
ATOM 2518 O O . PHE A 1 322 ? 15.311 -3.923 -21.566 1.00 66.25 322 PHE A O 1
ATOM 2525 N N . PRO A 1 3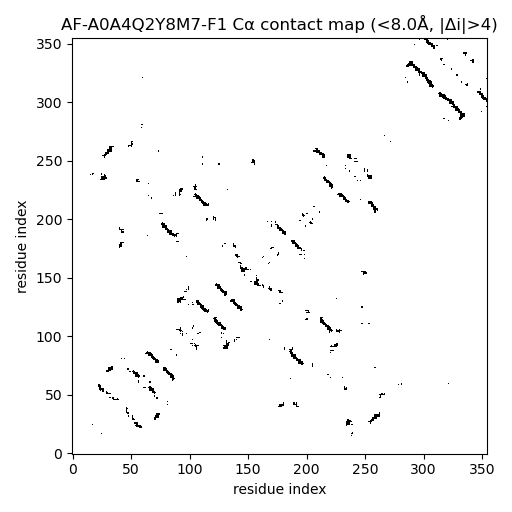23 ? 13.647 -4.740 -20.290 1.00 70.81 323 PRO A N 1
ATOM 2526 C CA . PRO A 1 323 ? 14.167 -6.098 -20.249 1.00 70.81 323 PRO A CA 1
ATOM 2527 C C . PRO A 1 323 ? 14.170 -6.743 -21.635 1.00 70.81 323 PRO A C 1
ATOM 2529 O O . PRO A 1 323 ? 13.208 -6.635 -22.406 1.00 70.81 323 PRO A O 1
ATOM 2532 N N . ARG A 1 324 ? 15.246 -7.470 -21.927 1.00 83.19 324 ARG A N 1
ATOM 2533 C CA . ARG A 1 324 ? 15.422 -8.262 -23.143 1.00 83.19 324 ARG A CA 1
ATOM 2534 C C . ARG A 1 324 ? 16.028 -9.620 -22.786 1.00 83.19 324 ARG A C 1
ATOM 2536 O O . ARG A 1 324 ? 16.925 -9.681 -21.939 1.00 83.19 324 ARG A O 1
ATOM 2543 N N . PRO A 1 325 ? 15.522 -10.719 -23.370 1.00 80.88 325 PRO A N 1
ATOM 2544 C CA . PRO A 1 325 ? 16.040 -12.044 -23.076 1.00 80.88 325 PRO A CA 1
ATOM 2545 C C . PRO A 1 325 ? 17.481 -12.201 -23.566 1.00 80.88 325 PRO A C 1
ATOM 2547 O O . PRO A 1 325 ? 17.908 -11.584 -24.545 1.00 80.88 325 PRO A O 1
ATOM 2550 N N . LYS A 1 326 ? 18.214 -13.111 -22.928 1.00 87.44 326 LYS A N 1
ATOM 2551 C CA . LYS A 1 326 ? 19.477 -13.643 -23.432 1.00 87.44 326 LYS A CA 1
ATOM 2552 C C . LYS A 1 326 ? 19.348 -14.079 -24.893 1.00 87.44 326 LYS A C 1
ATOM 2554 O O . LYS A 1 326 ? 18.410 -14.787 -25.258 1.00 87.44 326 LYS A O 1
ATOM 2559 N N . GLY A 1 327 ? 20.378 -13.798 -25.686 1.00 93.31 327 GLY A N 1
ATOM 2560 C CA . GLY A 1 327 ? 20.460 -14.217 -27.083 1.00 93.31 327 GLY A CA 1
ATOM 2561 C C . GLY A 1 327 ? 20.176 -13.075 -28.050 1.00 93.31 327 GLY A C 1
ATOM 2562 O O . GLY A 1 327 ? 20.444 -11.913 -27.744 1.00 93.31 327 GLY A O 1
ATOM 2563 N N . GLU A 1 328 ? 19.725 -13.416 -29.255 1.00 95.62 328 GLU A N 1
ATOM 2564 C CA . GLU A 1 328 ? 19.467 -12.431 -30.305 1.00 95.62 328 GLU A CA 1
ATOM 2565 C C . GLU A 1 328 ? 18.167 -11.674 -30.047 1.00 95.62 328 GLU A C 1
ATOM 2567 O O . GLU A 1 328 ? 17.114 -12.271 -29.832 1.00 95.62 328 GLU A O 1
ATOM 2572 N N . ASN A 1 329 ? 18.263 -10.351 -30.108 1.00 91.19 329 ASN A N 1
ATOM 2573 C CA . ASN A 1 329 ? 17.158 -9.424 -29.956 1.00 91.19 329 ASN A CA 1
ATOM 2574 C C . ASN A 1 329 ? 17.085 -8.530 -31.196 1.00 91.19 329 ASN A C 1
ATOM 2576 O O . ASN A 1 329 ? 18.103 -8.189 -31.808 1.00 91.19 329 ASN A O 1
ATOM 2580 N N . THR A 1 330 ? 15.866 -8.171 -31.585 1.00 93.00 330 THR A N 1
ATOM 2581 C CA . THR A 1 330 ? 15.610 -7.183 -32.634 1.00 93.00 330 THR A CA 1
ATOM 2582 C C . THR A 1 330 ? 14.587 -6.193 -32.113 1.00 93.00 330 THR A C 1
ATOM 2584 O O . THR A 1 330 ? 13.528 -6.593 -31.643 1.00 93.00 330 THR A O 1
ATOM 2587 N N . ASP A 1 331 ? 14.937 -4.920 -32.211 1.00 89.88 331 ASP A N 1
ATOM 2588 C CA . ASP A 1 331 ? 14.055 -3.783 -31.998 1.00 89.88 331 ASP A CA 1
ATOM 2589 C C . ASP A 1 331 ? 13.901 -3.008 -33.316 1.00 89.88 331 ASP A C 1
ATOM 2591 O O . ASP A 1 331 ? 14.718 -3.161 -34.218 1.00 89.88 331 ASP A O 1
ATOM 2595 N N . HIS A 1 332 ? 12.865 -2.191 -33.461 1.00 90.38 332 HIS A N 1
ATOM 2596 C CA . HIS A 1 332 ? 12.519 -1.472 -34.674 1.00 90.38 332 HIS A CA 1
ATOM 2597 C C . HIS A 1 332 ? 12.345 0.026 -34.411 1.00 90.38 332 HIS A C 1
ATOM 2599 O O . HIS A 1 332 ? 11.733 0.441 -33.437 1.00 90.38 332 HIS A O 1
ATOM 2605 N N . TRP A 1 333 ? 12.846 0.871 -35.300 1.00 87.38 333 TRP A N 1
ATOM 2606 C CA . TRP A 1 333 ? 12.590 2.307 -35.247 1.00 87.38 333 TRP A CA 1
ATOM 2607 C C . TRP A 1 333 ? 11.643 2.726 -36.370 1.00 87.38 333 TRP A C 1
ATOM 2609 O O . TRP A 1 333 ? 11.805 2.335 -37.529 1.00 87.38 333 TRP A O 1
ATOM 2619 N N . ASP A 1 334 ? 10.650 3.533 -36.012 1.00 84.75 334 ASP A N 1
ATOM 2620 C CA . ASP A 1 334 ? 9.608 4.078 -36.885 1.00 84.75 334 ASP A CA 1
ATOM 2621 C C . ASP A 1 334 ? 10.079 5.253 -37.760 1.00 84.75 334 ASP A C 1
ATOM 2623 O O . ASP A 1 334 ? 9.361 5.674 -38.669 1.00 84.75 334 ASP A O 1
ATOM 2627 N N . GLY A 1 335 ? 11.291 5.767 -37.523 1.00 86.88 335 GLY A N 1
ATOM 2628 C CA . GLY A 1 335 ? 11.825 6.935 -38.220 1.00 86.88 335 GLY A CA 1
ATOM 2629 C C . GLY A 1 335 ? 11.289 8.262 -37.676 1.00 86.88 335 GLY A C 1
ATOM 2630 O O . GLY A 1 335 ? 11.268 9.250 -38.414 1.00 86.88 335 GLY A O 1
ATOM 2631 N N . MET A 1 336 ? 10.832 8.299 -36.421 1.00 81.12 336 MET A N 1
ATOM 2632 C CA . MET A 1 336 ? 10.360 9.516 -35.753 1.00 81.12 336 MET A CA 1
ATOM 2633 C C . MET A 1 336 ? 11.335 10.012 -34.674 1.00 81.12 336 MET A C 1
ATOM 2635 O O . MET A 1 336 ? 12.107 9.235 -34.108 1.00 81.12 336 MET A O 1
ATOM 2639 N N . ASP A 1 337 ? 11.292 11.315 -34.383 1.00 75.31 337 ASP A N 1
ATOM 2640 C CA . ASP A 1 337 ? 11.964 11.936 -33.235 1.00 75.31 337 ASP A CA 1
ATOM 2641 C C . ASP A 1 337 ? 11.147 11.777 -31.936 1.00 75.31 337 ASP A C 1
ATOM 2643 O O . ASP A 1 337 ? 10.033 11.246 -31.944 1.00 75.31 337 ASP A O 1
ATOM 2647 N N . ASP A 1 338 ? 11.675 12.227 -30.794 1.00 64.44 338 ASP A N 1
ATOM 2648 C CA . ASP A 1 338 ? 10.975 12.167 -29.493 1.00 64.44 338 ASP A CA 1
ATOM 2649 C C . ASP A 1 338 ? 9.650 12.956 -29.449 1.00 64.44 338 ASP A C 1
ATOM 2651 O O . ASP A 1 338 ? 8.795 12.683 -28.608 1.00 64.44 338 ASP A O 1
ATOM 2655 N N . ASN A 1 339 ? 9.444 13.913 -30.359 1.00 61.44 339 ASN A N 1
ATOM 2656 C CA . ASN A 1 339 ? 8.201 14.683 -30.459 1.00 61.44 339 ASN A CA 1
ATOM 2657 C C . ASN A 1 339 ? 7.175 14.024 -31.402 1.00 61.44 339 ASN A C 1
ATOM 2659 O O . ASN A 1 339 ? 6.110 14.597 -31.637 1.00 61.44 339 ASN A O 1
ATOM 2663 N N . GLY A 1 340 ? 7.492 12.848 -31.958 1.00 71.88 340 GLY A N 1
ATOM 2664 C CA . GLY A 1 340 ? 6.650 12.124 -32.911 1.00 71.88 340 GLY A CA 1
ATOM 2665 C C . GLY A 1 340 ? 6.695 12.686 -34.334 1.00 71.88 340 GLY A C 1
ATOM 2666 O O . GLY A 1 340 ? 5.824 12.366 -35.143 1.00 71.88 340 GLY A O 1
ATOM 2667 N N . ASN A 1 341 ? 7.676 13.532 -34.664 1.00 77.19 341 ASN A N 1
ATOM 2668 C CA . ASN A 1 341 ? 7.841 14.038 -36.024 1.00 77.19 341 ASN A CA 1
ATOM 2669 C C . ASN A 1 341 ? 8.719 13.087 -36.845 1.00 77.19 341 ASN A C 1
ATOM 2671 O O . ASN A 1 341 ? 9.766 12.661 -36.357 1.00 77.19 341 ASN A O 1
ATOM 2675 N N . PRO A 1 342 ? 8.371 12.805 -38.113 1.00 89.31 342 PRO A N 1
ATOM 2676 C CA . PRO A 1 342 ? 9.252 12.067 -39.010 1.00 89.31 342 PRO A CA 1
ATOM 2677 C C . PRO A 1 342 ? 10.587 12.790 -39.197 1.00 89.31 342 PRO A C 1
ATOM 2679 O O . PRO A 1 342 ? 10.613 13.999 -39.452 1.00 89.31 342 PRO A O 1
ATOM 2682 N N . VAL A 1 343 ? 11.691 12.048 -39.134 1.00 90.69 343 VAL A N 1
ATOM 2683 C CA . VAL A 1 343 ? 13.029 12.604 -39.358 1.00 90.69 343 VAL A CA 1
ATOM 2684 C C . VAL A 1 343 ? 13.472 12.435 -40.815 1.00 90.69 343 VAL A C 1
ATOM 2686 O O . VAL A 1 343 ? 13.005 11.527 -41.509 1.00 90.69 343 VAL A O 1
ATOM 2689 N N . PRO A 1 344 ? 14.360 13.303 -41.338 1.00 91.94 344 PRO A N 1
ATOM 2690 C CA . PRO A 1 344 ? 14.844 13.182 -42.710 1.00 91.94 344 PRO A CA 1
ATOM 2691 C C . PRO A 1 344 ? 15.561 11.850 -42.962 1.00 91.94 344 PRO A C 1
ATOM 2693 O O . PRO A 1 344 ? 16.265 11.337 -42.093 1.00 91.94 344 PRO A O 1
ATOM 2696 N N . ALA A 1 345 ? 15.459 11.325 -44.183 1.00 89.75 345 ALA A N 1
ATOM 2697 C CA . ALA A 1 345 ? 16.281 10.192 -44.598 1.00 89.75 345 ALA A CA 1
ATOM 2698 C C . ALA A 1 345 ? 17.775 10.557 -44.511 1.00 89.75 345 ALA A C 1
ATOM 2700 O O . ALA A 1 345 ? 18.188 11.619 -44.986 1.00 89.75 345 ALA A O 1
ATOM 2701 N N . GLY A 1 346 ? 18.581 9.678 -43.920 1.00 89.19 346 GLY A N 1
ATOM 2702 C CA . GLY A 1 346 ? 20.005 9.911 -43.706 1.00 89.19 346 GLY A CA 1
ATOM 2703 C C . GLY A 1 346 ? 20.629 8.869 -42.785 1.00 89.19 346 GLY A C 1
ATOM 2704 O O . GLY A 1 346 ? 19.970 7.907 -42.390 1.00 89.19 346 GLY A O 1
ATOM 2705 N N . ASP A 1 347 ? 21.900 9.078 -42.454 1.00 91.94 347 ASP A N 1
ATOM 2706 C CA . ASP A 1 347 ? 22.637 8.207 -41.543 1.00 91.94 347 ASP A CA 1
ATOM 2707 C C . ASP A 1 347 ? 22.373 8.600 -40.083 1.00 91.94 347 ASP A C 1
ATOM 2709 O O . ASP A 1 347 ? 22.500 9.770 -39.707 1.00 91.94 347 ASP A O 1
ATOM 2713 N N . TYR A 1 348 ? 22.068 7.596 -39.261 1.00 91.69 348 TYR A N 1
ATOM 2714 C CA . TYR A 1 348 ? 21.849 7.724 -37.822 1.00 91.69 348 TYR A CA 1
ATOM 2715 C C . TYR A 1 348 ? 22.750 6.750 -37.066 1.00 91.69 348 TYR A C 1
ATOM 2717 O O . TYR A 1 348 ? 23.086 5.667 -37.555 1.00 91.69 348 TYR A O 1
ATOM 2725 N N . ARG A 1 349 ? 23.150 7.135 -35.857 1.00 90.44 349 ARG A N 1
ATOM 2726 C CA . ARG A 1 349 ? 23.916 6.300 -34.936 1.00 90.44 349 ARG A CA 1
ATOM 2727 C C . ARG A 1 349 ? 22.975 5.726 -33.890 1.00 90.44 349 ARG A C 1
ATOM 2729 O O . ARG A 1 349 ? 22.297 6.478 -33.205 1.00 90.44 349 ARG A O 1
ATOM 2736 N N . VAL A 1 350 ? 22.993 4.407 -33.734 1.00 91.25 350 VAL A N 1
ATOM 2737 C CA . VAL A 1 350 ? 22.278 3.720 -32.656 1.00 91.25 350 VAL A CA 1
ATOM 2738 C C . VAL A 1 350 ? 23.259 3.380 -31.539 1.00 91.25 350 VAL A C 1
ATOM 2740 O O . VAL A 1 350 ? 24.292 2.753 -31.781 1.00 91.25 350 VAL A O 1
ATOM 2743 N N . SER A 1 351 ? 22.927 3.796 -30.323 1.00 85.25 351 SER A N 1
ATOM 2744 C CA . SER A 1 351 ? 23.654 3.494 -29.095 1.00 85.25 351 SER A CA 1
ATOM 2745 C C . SER A 1 351 ? 22.826 2.519 -28.265 1.00 85.25 351 SER A C 1
ATOM 2747 O O . SER A 1 351 ? 21.708 2.843 -27.873 1.00 85.25 351 SER A O 1
ATOM 2749 N N . ILE A 1 352 ? 23.374 1.331 -28.008 1.00 88.81 352 ILE A N 1
ATOM 2750 C CA . ILE A 1 352 ? 22.735 0.269 -27.223 1.00 88.81 352 ILE A CA 1
ATOM 2751 C C . ILE A 1 352 ? 23.552 0.086 -25.946 1.00 88.81 352 ILE A C 1
ATOM 2753 O O . ILE A 1 352 ? 24.764 -0.114 -26.021 1.00 88.81 352 ILE A O 1
ATOM 2757 N N . VAL A 1 353 ? 22.899 0.187 -24.792 1.00 81.75 353 VAL A N 1
ATOM 2758 C CA . VAL A 1 353 ? 23.525 0.026 -23.474 1.00 81.75 353 VAL A CA 1
ATOM 2759 C C . VAL A 1 353 ? 22.750 -1.025 -22.693 1.00 81.75 353 VAL A C 1
ATOM 2761 O O . VAL A 1 353 ? 21.570 -0.817 -22.417 1.00 81.75 353 VAL A O 1
ATOM 2764 N N . ASP A 1 354 ? 23.402 -2.131 -22.343 1.00 77.62 354 ASP A N 1
ATOM 2765 C CA . ASP A 1 354 ? 22.884 -3.129 -21.404 1.00 77.62 354 ASP A CA 1
ATOM 2766 C C . ASP A 1 354 ? 23.350 -2.845 -19.962 1.00 77.62 354 ASP A C 1
ATOM 2768 O O . ASP A 1 354 ? 24.425 -2.273 -19.755 1.00 77.62 354 ASP A O 1
ATOM 2772 N N . HIS A 1 355 ? 22.506 -3.181 -18.975 1.00 66.69 355 HIS A N 1
ATOM 2773 C CA . HIS A 1 355 ? 22.699 -2.870 -17.544 1.00 66.69 355 HIS A CA 1
ATOM 2774 C C . HIS A 1 355 ? 22.867 -4.110 -16.672 1.00 66.69 355 HIS A C 1
ATOM 2776 O O . HIS A 1 355 ? 22.177 -5.130 -16.905 1.00 66.69 355 HIS A O 1
#

Secondary structure (DSSP, 8-state):
-------------------TT-SS----EEEEEEPSS----SS--TT---SS-EEE-S-GGGTTTSEEEEEEEE-SSEEEEEEEEE-SSTT-----TT-TTTTTSSSEEEEEEEESTTSTT-EEEEEEEEEETTTTEEEEEEEEB-SBSSSSP-TT-BB-HHHHHHH-SBSGGGT-EEEEEE-TTSSEEEEEEEEEHHHH-TT-PPP-TT-EEEEEEEEEEE-TTSSSEEEEEEE-BSSTTS-STTGGG-TTTB-EEEE-S-SS----HHHHHHHHHHHHHHH-----SSEEEEEEESSSEEEEEEEEETTS-EEEEEEEEEEE-SEEEEEEE-SB-TTSPBPPSS-EEEEEEE-

Mean predicted aligned error: 12.37 Å

Radius of gyration: 23.79 Å; Cα contacts (8 Å, |Δi|>4): 830; chains: 1; bounding box: 81×47×70 Å

Sequence (355 aa):
MKPILVLLLACALVSAQNDPDSPTSNNAEIQVLPAPGAVIIDGKESDWDLSAGIWSYNDPTLVKKHSLWTHLMWDAKGIYVLGGYADPSPMKNATRGKDFMLSWKADAMQARVILDDRTPEEHQMHINLFHSSSEGAPYMIVKHGGFKTQPPYDATGPDRPDQQDRYGTTMEKAGGKIAFSPWDNGLGYNMEAFWPWSYLRTSGKALTAGDSFVFGLEAMWGNGDGTEMTHRLADNLKDDKVNRIFFFRARDGWGRAVISAKGNLEITAGQKALQAQRLKQFVNHDTEGPVDIRYTLPEDRDVTIAIDDAQGRSVRNLFGQFPRPKGENTDHWDGMDDNGNPVPAGDYRVSIVDH

Solvent-accessible surface area (backbone atoms only — not comparable to full-atom values): 19375 Å² total; per-residue (Å²): 139,80,87,82,82,81,80,79,77,77,78,74,79,77,67,81,78,68,69,88,83,52,60,40,54,76,39,33,66,38,49,25,26,43,55,81,57,84,75,70,78,61,18,69,65,90,62,58,70,78,47,46,57,45,68,43,34,63,38,72,85,39,40,75,45,51,20,37,40,38,35,33,30,31,57,89,62,28,40,37,41,39,36,40,35,26,19,79,46,53,65,14,11,42,46,65,85,90,42,79,92,50,46,66,37,4,23,21,41,37,42,38,37,28,35,54,71,97,46,98,61,46,35,42,37,39,36,40,40,33,36,17,56,68,73,76,43,70,46,60,35,47,46,41,39,18,86,32,89,58,84,84,50,60,68,39,35,53,41,30,66,71,56,35,72,73,61,46,53,39,46,55,92,64,68,25,49,65,26,65,28,73,41,95,84,57,46,13,30,27,38,20,34,39,47,26,19,68,65,60,32,83,83,39,59,58,84,54,63,76,40,67,32,40,30,22,42,32,40,32,34,26,37,85,75,5,77,41,60,73,47,74,45,66,39,26,23,66,54,91,83,47,58,63,88,56,45,89,43,30,58,90,30,38,8,33,34,36,32,37,82,60,52,79,47,75,68,43,73,65,54,52,46,49,53,51,45,61,45,52,67,59,76,52,80,70,47,60,50,90,41,82,47,75,51,74,37,98,45,71,31,29,34,27,38,36,33,22,39,82,86,68,47,83,42,27,72,79,45,73,65,44,80,43,67,50,38,82,46,76,40,28,43,66,53,48,32,76,86,68,45,78,56,81,92,75,69,68,46,78,48,78,48,77,102

Nearest PDB structures (foldseek):
  7eh9-assembly2_B  TM=9.129E-01  e=1.630E-03  Salmonella enterica subsp. enterica serovar Typhimurium str. LT2
  7eh9-assembly1_A  TM=9.166E-01  e=2.390E-03  Salmonella enterica subsp. enterica serovar Typhimurium str. LT2
  7bhq-assembly1_A  TM=9.039E-01  e=2.524E-03  Salmonella enterica subsp. enterica serovar Typhi
  7eha-assembly1_C  TM=8.663E-01  e=2.143E-03  Salmonella enterica subsp. enterica serovar Typhimurium str. LT2
  7eha-assembly1_B  TM=6.901E-01  e=1.240E-03  Salmonella enterica subsp. enterica serovar Typhimurium str. LT2

Foldseek 3Di:
DDDDDDDPPPPPPPQPPADPPQQWQAAAEWEAAAQPDDDDFAQDCPSPQVQTWGKGDNHLLCSLAAIWTWYWYDDFWFIKIKIWGQHLQEQAAQDDDQDPPRLQFAWKKWKWWWDPPPDPFIWTKIWIWGQNPNVRGIDIFIFTFADDCDPPDALRGHGCVVLCVVCPGGCVVVVKDWHKAADPVNRIIMIMITDTLCSRTPVSGDDDAFDKIFIKIKGFHADNNNNGTPDIGIHNFSGPPQDGPPNSSRNVGTHMYGHHPHGPDPCDPVNVVVVVVSSVVQVDPQADADAKDKDADQAWWFKWKWKADPVRHTFDRSDGRHTDGGTMDIHHDRCHGPVRHHDDDDDMDIDMDTD

pLDDT: mean 84.34, std 18.2, range [22.77, 98.88]